Protein AF-A0A803NTR1-F1 (afdb_monomer_lite)

InterPro domains:
  IPR001017 Dehydrogenase, E1 component [PF00676] (91-211)
  IPR029061 Thiamin diphosphate-binding fold [SSF52518] (77-212)
  IPR050642 Pyruvate Dehydrogenase E1 Alpha Subunit [PTHR11516] (59-212)

pLDDT: mean 76.27, std 26.02, range [30.2, 98.56]

Secondary structure (DSSP, 8-state):
---------PPPP-----PPPP------------------PPPP------------------GGGS------------SS-HHHHHHHHHHHHHHHHHHHHHHHHHHTT-SSS-----TT-HHHHHHHHHHS-TTS-EE--S--HHHHHHTT--HHHHHHHHTT-TTSTTTTSSTTT---BTTTTEEE--SSTTTHHHHHHHHHHHHHHHHHTS-PPP---

Sequence (221 aa):
MSFSATKFAQPVPLHASTPRSNDTPSLFKTCSFLGSTQKLRFNPLPTKSHQSASYRRSAVVAVSDVVKEKKRQTSTNLLITKEEGLELYEDMILGRSFEDMCAQMYYRGKMFGFVHLYNGQEAVSTGFIKLLKKEDSVVSTYRDHVHALSKGVPARAVMSELFGKTTGCCRGQGGSMHMFSKEHNLLGGFAFIGEGIPVATGAAFSSKYRREVLKEPALIT

Radius of gyration: 33.83 Å; chains: 1; bounding box: 77×90×80 Å

Structure (mmCIF, N/CA/C/O backbone):
data_AF-A0A803NTR1-F1
#
_entry.id   AF-A0A803NTR1-F1
#
loop_
_atom_site.group_PDB
_atom_site.id
_atom_site.type_symbol
_atom_site.label_atom_id
_atom_site.label_alt_id
_atom_site.label_comp_id
_atom_site.label_asym_id
_atom_site.label_entity_id
_atom_site.label_seq_id
_atom_site.pdbx_PDB_ins_code
_atom_site.Cartn_x
_atom_site.Cartn_y
_atom_site.Cartn_z
_atom_site.occupancy
_atom_site.B_iso_or_equiv
_atom_site.auth_seq_id
_atom_site.auth_comp_id
_atom_site.auth_asym_id
_atom_site.auth_atom_id
_atom_site.pdbx_PDB_model_num
ATOM 1 N N . MET A 1 1 ? -11.521 28.584 -45.661 1.00 40.88 1 MET A N 1
ATOM 2 C CA . MET A 1 1 ? -10.282 29.281 -46.059 1.00 40.88 1 MET A CA 1
ATOM 3 C C . MET A 1 1 ? -9.107 28.451 -45.576 1.00 40.88 1 MET A C 1
ATOM 5 O O . MET A 1 1 ? -9.053 28.119 -44.402 1.00 40.88 1 MET A O 1
ATOM 9 N N . SER A 1 2 ? -8.268 28.028 -46.516 1.00 38.09 2 SER A N 1
ATOM 10 C CA . SER A 1 2 ? -7.119 27.133 -46.359 1.00 38.09 2 SER A CA 1
ATOM 11 C C . SER A 1 2 ? -5.843 27.961 -46.456 1.00 38.09 2 SER A C 1
ATOM 13 O O . SER A 1 2 ? -5.720 28.670 -47.444 1.00 38.09 2 SER A O 1
ATOM 15 N N . PHE A 1 3 ? -4.909 27.815 -45.515 1.00 36.34 3 PHE A N 1
ATOM 16 C CA . PHE A 1 3 ? -3.477 28.130 -45.666 1.00 36.34 3 PHE A CA 1
ATOM 17 C C . PHE A 1 3 ? -2.722 27.239 -44.660 1.00 36.34 3 PHE A C 1
ATOM 19 O O . PHE A 1 3 ? -2.912 27.375 -43.459 1.00 36.34 3 PHE A O 1
ATOM 26 N N . SER A 1 4 ? -2.172 26.098 -45.080 1.00 30.81 4 SER A N 1
ATOM 27 C CA . SER A 1 4 ? -0.895 25.868 -45.783 1.00 30.81 4 SER A CA 1
ATOM 28 C C . SER A 1 4 ? 0.321 25.887 -44.854 1.00 30.81 4 SER A C 1
ATOM 30 O O . SER A 1 4 ? 0.736 26.923 -44.343 1.00 30.81 4 SER A O 1
ATOM 32 N N . ALA A 1 5 ? 0.909 24.701 -44.699 1.00 43.84 5 ALA A N 1
ATOM 33 C CA . ALA A 1 5 ? 2.195 24.461 -44.069 1.00 43.84 5 ALA A CA 1
ATOM 34 C C . ALA A 1 5 ? 3.338 25.015 -44.930 1.00 43.84 5 ALA A C 1
ATOM 36 O O . ALA A 1 5 ? 3.353 24.805 -46.143 1.00 43.84 5 ALA A O 1
ATOM 37 N N . THR A 1 6 ? 4.337 25.633 -44.292 1.00 39.56 6 THR A N 1
ATOM 38 C CA . THR A 1 6 ? 5.641 25.861 -44.925 1.00 39.56 6 THR A CA 1
ATOM 39 C C . THR A 1 6 ? 6.776 25.545 -43.953 1.00 39.56 6 THR A C 1
ATOM 41 O O . THR A 1 6 ? 6.805 26.006 -42.817 1.00 39.56 6 THR A O 1
ATOM 44 N N . LYS A 1 7 ? 7.674 24.694 -44.452 1.00 38.53 7 LYS A N 1
ATOM 45 C CA . LYS A 1 7 ? 8.969 24.246 -43.926 1.00 38.53 7 LYS A CA 1
ATOM 46 C C . LYS A 1 7 ? 9.912 25.416 -43.615 1.00 38.53 7 LYS A C 1
ATOM 48 O O . LYS A 1 7 ? 9.943 26.346 -44.409 1.00 38.53 7 LYS A O 1
ATOM 53 N N . PHE A 1 8 ? 10.775 25.278 -42.602 1.00 32.28 8 PHE A N 1
ATOM 54 C CA . PHE A 1 8 ? 12.245 25.150 -42.743 1.00 32.28 8 PHE A CA 1
ATOM 55 C C . PHE A 1 8 ? 12.945 25.292 -41.379 1.00 32.28 8 PHE A C 1
ATOM 57 O O . PHE A 1 8 ? 12.851 26.342 -40.759 1.00 32.28 8 PHE A O 1
ATOM 64 N N . ALA A 1 9 ? 13.684 24.261 -40.958 1.00 37.06 9 ALA A N 1
ATOM 65 C CA . ALA A 1 9 ? 14.996 24.368 -40.303 1.00 37.06 9 ALA A CA 1
ATOM 66 C C . ALA A 1 9 ? 15.508 22.948 -40.005 1.00 37.06 9 ALA A C 1
ATOM 68 O O . ALA A 1 9 ? 14.987 22.248 -39.140 1.00 37.06 9 ALA A O 1
ATOM 69 N N . GLN A 1 10 ? 16.501 22.501 -40.774 1.00 43.97 10 GLN A N 1
ATOM 70 C CA . GLN A 1 10 ? 17.281 21.300 -40.473 1.00 43.97 10 GLN A CA 1
ATOM 71 C C . GLN A 1 10 ? 18.246 21.592 -39.311 1.00 43.97 10 GLN A C 1
ATOM 73 O O . GLN A 1 10 ? 18.795 22.695 -39.269 1.00 43.97 10 GLN A O 1
ATOM 78 N N . PRO A 1 11 ? 18.533 20.637 -38.412 1.00 43.06 11 PRO A N 1
ATOM 79 C CA . PRO A 1 11 ? 19.675 20.764 -37.521 1.00 43.06 11 PRO A CA 1
ATOM 80 C C . PRO A 1 11 ? 20.975 20.433 -38.271 1.00 43.06 11 PRO A C 1
ATOM 82 O O . PRO A 1 11 ? 21.109 19.386 -38.906 1.00 43.06 11 PRO A O 1
ATOM 85 N N . VAL A 1 12 ? 21.924 21.365 -38.194 1.00 46.59 12 VAL A N 1
ATOM 86 C CA . VAL A 1 12 ? 23.301 21.264 -38.694 1.00 46.59 12 VAL A CA 1
ATOM 87 C C . VAL A 1 12 ? 24.053 20.149 -37.944 1.00 46.59 12 VAL A C 1
ATOM 89 O O . VAL A 1 12 ? 23.924 20.060 -36.721 1.00 46.59 12 VAL A O 1
ATOM 92 N N . PRO A 1 13 ? 24.856 19.309 -38.624 1.00 38.81 13 PRO A N 1
ATOM 93 C CA . PRO A 1 13 ? 25.636 18.260 -37.978 1.00 38.81 13 PRO A CA 1
ATOM 94 C C . PRO A 1 13 ? 26.928 18.826 -37.369 1.00 38.81 13 PRO A C 1
ATOM 96 O O . PRO A 1 13 ? 27.715 19.478 -38.053 1.00 38.81 13 PRO A O 1
ATOM 99 N N . LEU A 1 14 ? 27.185 18.538 -36.091 1.00 37.75 14 LEU A N 1
ATOM 100 C CA . LEU A 1 14 ? 28.489 18.776 -35.468 1.00 37.75 14 LEU A CA 1
ATOM 101 C C . LEU A 1 14 ? 29.390 17.561 -35.703 1.00 37.75 14 LEU A C 1
ATOM 103 O O . LEU A 1 14 ? 29.305 16.550 -35.011 1.00 37.75 14 LEU A O 1
ATOM 107 N N . HIS A 1 15 ? 30.255 17.682 -36.707 1.00 33.38 15 HIS A N 1
ATOM 108 C CA . HIS A 1 15 ? 31.404 16.813 -36.919 1.00 33.38 15 HIS A CA 1
ATOM 109 C C . HIS A 1 15 ? 32.589 17.396 -36.130 1.00 33.38 15 HIS A C 1
ATOM 111 O O . HIS A 1 15 ? 33.026 18.509 -36.411 1.00 33.38 15 HIS A O 1
ATOM 117 N N . ALA A 1 16 ? 33.127 16.650 -35.165 1.00 33.62 16 ALA A N 1
ATOM 118 C CA . ALA A 1 16 ? 34.456 16.890 -34.606 1.00 33.62 16 ALA A CA 1
ATOM 119 C C . ALA A 1 16 ? 35.219 15.562 -34.605 1.00 33.62 16 ALA A C 1
ATOM 121 O O . ALA A 1 16 ? 34.904 14.628 -33.872 1.00 33.62 16 ALA A O 1
ATOM 122 N N . SER A 1 17 ? 36.193 15.481 -35.501 1.00 32.09 17 SER A N 1
ATOM 123 C CA . SER A 1 17 ? 37.121 14.376 -35.695 1.00 32.09 17 SER A CA 1
ATOM 124 C C . SER A 1 17 ? 38.422 14.628 -34.934 1.00 32.09 17 SER A C 1
ATOM 126 O O . SER A 1 17 ? 39.063 15.652 -35.157 1.00 32.09 17 SER A O 1
ATOM 128 N N . THR A 1 18 ? 38.870 13.672 -34.121 1.00 35.38 18 THR A N 1
ATOM 129 C CA . THR A 1 18 ? 40.269 13.193 -34.106 1.00 35.38 18 THR A CA 1
ATOM 130 C C . THR A 1 18 ? 40.367 11.871 -33.324 1.00 35.38 18 THR A C 1
ATOM 132 O O . THR A 1 18 ? 39.579 11.650 -32.404 1.00 35.38 18 THR A O 1
ATOM 135 N N . PRO A 1 19 ? 41.262 10.947 -33.725 1.00 38.66 19 PRO A N 1
ATOM 136 C CA . PRO A 1 19 ? 41.111 9.520 -33.460 1.00 38.66 19 PRO A CA 1
ATOM 137 C C . PRO A 1 19 ? 41.875 9.070 -32.208 1.00 38.66 19 PRO A C 1
ATOM 139 O O . PRO A 1 19 ? 42.999 9.507 -31.963 1.00 38.66 19 PRO A O 1
ATOM 142 N N . ARG A 1 20 ? 41.294 8.134 -31.447 1.00 30.20 20 ARG A N 1
ATOM 143 C CA . ARG A 1 20 ? 42.036 7.303 -30.490 1.00 30.20 20 ARG A CA 1
ATOM 144 C C . ARG A 1 20 ? 42.282 5.923 -31.092 1.00 30.20 20 ARG A C 1
ATOM 146 O O . ARG A 1 20 ? 41.413 5.340 -31.730 1.00 30.20 20 ARG A O 1
ATOM 153 N N . SER A 1 21 ? 43.520 5.503 -30.899 1.00 33.75 21 SER A N 1
ATOM 154 C CA . SER A 1 21 ? 44.243 4.343 -31.401 1.00 33.75 21 SER A CA 1
ATOM 155 C C . SER A 1 21 ? 43.531 2.993 -31.293 1.00 33.75 21 SER A C 1
ATOM 157 O O . SER A 1 21 ? 42.842 2.706 -30.319 1.00 33.75 21 SER A O 1
ATOM 159 N N . ASN A 1 22 ? 43.812 2.174 -32.308 1.00 33.69 22 ASN A N 1
ATOM 160 C CA . ASN A 1 22 ? 43.552 0.745 -32.443 1.00 33.69 22 ASN A CA 1
ATOM 161 C C . ASN A 1 22 ? 43.940 -0.071 -31.203 1.00 33.69 22 ASN A C 1
ATOM 163 O O . ASN A 1 22 ? 45.084 0.023 -30.773 1.00 33.69 22 ASN A O 1
ATOM 167 N N . ASP A 1 23 ? 43.058 -0.978 -30.778 1.00 31.95 23 ASP A N 1
ATOM 168 C CA . ASP A 1 23 ? 43.448 -2.215 -30.097 1.00 31.95 23 ASP A CA 1
ATOM 169 C C . ASP A 1 23 ? 42.675 -3.398 -30.701 1.00 31.95 23 ASP A C 1
ATOM 171 O O . ASP A 1 23 ? 41.451 -3.510 -30.615 1.00 31.95 23 ASP A O 1
ATOM 175 N N . THR A 1 24 ? 43.426 -4.263 -31.378 1.00 38.16 24 THR A N 1
ATOM 176 C CA . THR A 1 24 ? 43.023 -5.578 -31.896 1.00 38.16 24 THR A CA 1
ATOM 177 C C . THR A 1 24 ? 43.040 -6.646 -30.793 1.00 38.16 24 THR A C 1
ATOM 179 O O . THR A 1 24 ? 43.829 -6.535 -29.854 1.00 38.16 24 THR A O 1
ATOM 182 N N . PRO A 1 25 ? 42.254 -7.735 -30.909 1.00 40.34 25 PRO A N 1
ATOM 183 C CA . PRO A 1 25 ? 42.157 -8.757 -29.873 1.00 40.34 25 PRO A CA 1
ATOM 184 C C . PRO A 1 25 ? 43.290 -9.794 -29.995 1.00 40.34 25 PRO A C 1
ATOM 186 O O . PRO A 1 25 ? 43.500 -10.368 -31.060 1.00 40.34 25 PRO A O 1
ATOM 189 N N . SER A 1 26 ? 43.994 -10.085 -28.896 1.00 32.62 26 SER A N 1
ATOM 190 C CA . SER A 1 26 ? 44.878 -11.261 -28.765 1.00 32.62 26 SER A CA 1
ATOM 191 C C . SER A 1 26 ? 44.511 -12.015 -27.478 1.00 32.62 26 SER A C 1
ATOM 193 O O . SER A 1 26 ? 44.422 -11.432 -26.403 1.00 32.62 26 SER A O 1
ATOM 195 N N . LEU A 1 27 ? 43.914 -13.203 -27.599 1.00 33.72 27 LEU A N 1
ATOM 196 C CA . LEU A 1 27 ? 44.537 -14.536 -27.564 1.00 33.72 27 LEU A CA 1
ATOM 197 C C . LEU A 1 27 ? 45.384 -14.830 -26.305 1.00 33.72 27 LEU A C 1
ATOM 199 O O . LEU A 1 27 ? 46.461 -14.281 -26.116 1.00 33.72 27 LEU A O 1
ATOM 203 N N . PHE A 1 28 ? 44.857 -15.764 -25.500 1.00 36.16 28 PHE A N 1
ATOM 204 C CA . PHE A 1 28 ? 45.508 -16.682 -24.552 1.00 36.16 28 PHE A CA 1
ATOM 205 C C . PHE A 1 28 ? 46.741 -16.193 -23.769 1.00 36.16 28 PHE A C 1
ATOM 207 O O . PHE A 1 28 ? 47.864 -16.199 -24.266 1.00 36.16 28 PHE A O 1
ATOM 214 N N . LYS A 1 29 ? 46.559 -15.975 -22.458 1.00 31.23 29 LYS A N 1
ATOM 215 C CA . LYS A 1 29 ? 47.637 -16.118 -21.468 1.00 31.23 29 LYS A CA 1
ATOM 216 C C . LYS A 1 29 ? 47.304 -17.232 -20.478 1.00 31.23 29 LYS A C 1
ATOM 218 O O . LYS A 1 29 ? 46.374 -17.144 -19.686 1.00 31.23 29 LYS A O 1
ATOM 223 N N . THR A 1 30 ? 48.098 -18.286 -20.582 1.00 33.56 30 THR A N 1
ATOM 224 C CA . THR A 1 30 ? 48.248 -19.428 -19.681 1.00 33.56 30 THR A CA 1
ATOM 225 C C . THR A 1 30 ? 48.727 -18.991 -18.294 1.00 33.56 30 THR A C 1
ATOM 227 O O . THR A 1 30 ? 49.711 -18.260 -18.184 1.00 33.56 30 THR A O 1
ATOM 230 N N . CYS A 1 31 ? 48.077 -19.475 -17.232 1.00 37.16 31 CYS A N 1
ATOM 231 C CA . CYS A 1 31 ? 48.574 -19.366 -15.860 1.00 37.16 31 CYS A CA 1
ATOM 232 C C . CYS A 1 31 ? 49.792 -20.279 -15.653 1.00 37.16 31 CYS A C 1
ATOM 234 O O . CYS A 1 31 ? 49.699 -21.495 -15.804 1.00 37.16 31 CYS A O 1
ATOM 236 N N . SER A 1 32 ? 50.919 -19.701 -15.244 1.00 34.09 32 SER A N 1
ATOM 237 C CA . SER A 1 32 ? 52.080 -20.419 -14.716 1.00 34.09 32 SER A CA 1
ATOM 238 C C . SER A 1 32 ? 51.915 -20.626 -13.206 1.00 34.09 32 SER A C 1
ATOM 240 O O . SER A 1 32 ? 52.159 -19.713 -12.417 1.00 34.09 32 SER A O 1
ATOM 242 N N . PHE A 1 33 ? 51.478 -21.822 -12.807 1.00 39.25 33 PHE A N 1
ATOM 243 C CA . PHE A 1 33 ? 51.445 -22.274 -11.414 1.00 39.25 33 PHE A CA 1
ATOM 244 C C . PHE A 1 33 ? 52.829 -22.829 -11.042 1.00 39.25 33 PHE A C 1
ATOM 246 O O . PHE A 1 33 ? 53.210 -23.908 -11.494 1.00 39.25 33 PHE A O 1
ATOM 253 N N . LEU A 1 34 ? 53.610 -22.068 -10.268 1.00 45.22 34 LEU A N 1
ATOM 254 C CA . LEU A 1 34 ? 54.904 -22.507 -9.740 1.00 45.22 34 LEU A CA 1
ATOM 255 C C . LEU A 1 34 ? 54.689 -23.276 -8.429 1.00 45.22 34 LEU A C 1
ATOM 257 O O . LEU A 1 34 ? 54.099 -22.758 -7.481 1.00 45.22 34 LEU A O 1
ATOM 261 N N . GLY A 1 35 ? 55.164 -24.520 -8.397 1.00 32.25 35 GLY A N 1
ATOM 262 C CA . GLY A 1 35 ? 55.049 -25.427 -7.262 1.00 32.25 35 GLY A CA 1
ATOM 263 C C . GLY A 1 35 ? 55.904 -25.034 -6.055 1.00 32.25 35 GLY A C 1
ATOM 264 O O . GLY A 1 35 ? 57.028 -24.556 -6.186 1.00 32.25 35 GLY A O 1
ATOM 265 N N . SER A 1 36 ? 55.375 -25.332 -4.867 1.00 38.09 36 SER A N 1
ATOM 266 C CA . SER A 1 36 ? 56.135 -25.439 -3.623 1.00 38.09 36 SER A CA 1
ATOM 267 C C . SER A 1 36 ? 55.792 -26.772 -2.961 1.00 38.09 36 SER A C 1
ATOM 269 O O . SER A 1 36 ? 54.644 -27.045 -2.615 1.00 38.09 36 SER A O 1
ATOM 271 N N . THR A 1 37 ? 56.797 -27.638 -2.850 1.00 44.41 37 THR A N 1
ATOM 272 C CA . THR A 1 37 ? 56.721 -28.960 -2.229 1.00 44.41 37 THR A CA 1
ATOM 273 C C . THR A 1 37 ? 57.026 -28.848 -0.737 1.00 44.41 37 THR A C 1
ATOM 275 O O . THR A 1 37 ? 58.192 -28.719 -0.360 1.00 44.41 37 THR A O 1
ATOM 278 N N . GLN A 1 38 ? 56.019 -28.974 0.127 1.00 41.75 38 GLN A N 1
ATOM 279 C CA . GLN A 1 38 ? 56.243 -29.328 1.531 1.00 41.75 38 GLN A CA 1
ATOM 280 C C . GLN A 1 38 ? 55.825 -30.780 1.770 1.00 41.75 38 GLN A C 1
ATOM 282 O O . GLN A 1 38 ? 54.661 -31.156 1.661 1.00 41.75 38 GLN A O 1
ATOM 287 N N . LYS A 1 39 ? 56.834 -31.609 2.055 1.00 41.31 39 LYS A N 1
ATOM 288 C CA . LYS A 1 39 ? 56.714 -33.017 2.434 1.00 41.31 39 LYS A CA 1
ATOM 289 C C . LYS A 1 39 ? 56.131 -33.112 3.846 1.00 41.31 39 LYS A C 1
ATOM 291 O O . LYS A 1 39 ? 56.812 -32.746 4.801 1.00 41.31 39 LYS A O 1
ATOM 296 N N . LEU A 1 40 ? 54.937 -33.682 3.991 1.00 40.25 40 LEU A N 1
ATOM 297 C CA . LEU A 1 40 ? 54.453 -34.186 5.277 1.00 40.25 40 LEU A CA 1
ATOM 298 C C . LEU A 1 40 ? 54.680 -35.701 5.335 1.00 40.25 40 LEU A C 1
ATOM 300 O O . LEU A 1 40 ? 54.155 -36.466 4.528 1.00 40.25 40 LEU A O 1
ATOM 304 N N . ARG A 1 41 ? 55.546 -36.109 6.269 1.00 35.84 41 ARG A N 1
ATOM 305 C CA . ARG A 1 41 ? 55.874 -37.500 6.605 1.00 35.84 41 ARG A CA 1
ATOM 306 C C . ARG A 1 41 ? 54.685 -38.160 7.307 1.00 35.84 41 ARG A C 1
ATOM 308 O O . ARG A 1 41 ? 54.241 -37.669 8.339 1.00 35.84 41 ARG A O 1
ATOM 315 N N . PHE A 1 42 ? 54.255 -39.311 6.799 1.00 37.41 42 PHE A N 1
ATOM 316 C CA . PHE A 1 42 ? 53.402 -40.255 7.519 1.00 37.41 42 PHE A CA 1
ATOM 317 C C . PHE A 1 42 ? 54.278 -41.275 8.259 1.00 37.41 42 PHE A C 1
ATOM 319 O O . PHE A 1 42 ? 55.085 -41.957 7.631 1.00 37.41 42 PHE A O 1
ATOM 326 N N . ASN A 1 43 ? 54.100 -41.395 9.576 1.00 36.19 43 ASN A N 1
ATOM 327 C CA . ASN A 1 43 ? 54.613 -42.519 10.363 1.00 36.19 43 ASN A CA 1
ATOM 328 C C . ASN A 1 43 ? 53.470 -43.524 10.603 1.00 36.19 43 ASN A C 1
ATOM 330 O O . ASN A 1 43 ? 52.399 -43.095 11.036 1.00 36.19 43 ASN A O 1
ATOM 334 N N . PRO A 1 44 ? 53.670 -44.837 10.389 1.00 42.59 44 PRO A N 1
ATOM 335 C CA . PRO A 1 44 ? 52.704 -45.854 10.785 1.00 42.59 44 PRO A CA 1
ATOM 336 C C . PRO A 1 44 ? 52.968 -46.325 12.226 1.00 42.59 44 PRO A C 1
ATOM 338 O O . PRO A 1 44 ? 54.115 -46.532 12.622 1.00 42.59 44 PRO A O 1
ATOM 341 N N . LEU A 1 45 ? 51.903 -46.529 13.005 1.00 38.97 45 LEU A N 1
ATOM 342 C CA . LEU A 1 45 ? 51.937 -47.225 14.298 1.00 38.97 45 LEU A CA 1
ATOM 343 C C . LEU A 1 45 ? 50.908 -48.380 14.315 1.00 38.97 45 LEU A C 1
ATOM 345 O O . LEU A 1 45 ? 50.031 -48.426 13.454 1.00 38.97 45 LEU A O 1
ATOM 349 N N . PRO A 1 46 ? 51.057 -49.357 15.229 1.00 40.47 46 PRO A N 1
ATOM 350 C CA . PRO A 1 46 ? 51.005 -50.773 14.890 1.00 40.47 46 PRO A CA 1
ATOM 351 C C . PRO A 1 46 ? 49.630 -51.423 15.061 1.00 40.47 46 PRO A C 1
ATOM 353 O O . PRO A 1 46 ? 48.798 -51.023 15.873 1.00 40.47 46 PRO A O 1
ATOM 356 N N . THR A 1 47 ? 49.470 -52.525 14.334 1.00 41.56 47 THR A N 1
ATOM 357 C CA . THR A 1 47 ? 48.409 -53.526 14.445 1.00 41.56 47 THR A CA 1
ATOM 358 C C . THR A 1 47 ? 48.323 -54.124 15.852 1.00 41.56 47 THR A C 1
ATOM 360 O O . THR A 1 47 ? 49.285 -54.728 16.332 1.00 41.56 47 THR A O 1
ATOM 363 N N . LYS A 1 48 ? 47.143 -54.043 16.476 1.00 35.22 48 LYS A N 1
ATOM 364 C CA . LYS A 1 48 ? 46.731 -54.944 17.560 1.00 35.22 48 LYS A CA 1
ATOM 365 C C . LYS A 1 48 ? 45.426 -55.641 17.187 1.00 35.22 48 LYS A C 1
ATOM 367 O O . LYS A 1 48 ? 44.503 -55.041 16.650 1.00 35.22 48 LYS A O 1
ATOM 372 N N . SER A 1 49 ? 45.438 -56.938 17.448 1.00 37.88 49 SER A N 1
ATOM 373 C CA . SER A 1 49 ? 44.429 -57.956 17.195 1.00 37.88 49 SER A CA 1
ATOM 374 C C . SER A 1 49 ? 43.058 -57.617 17.786 1.00 37.88 49 SER A C 1
ATOM 376 O O . SER A 1 49 ? 42.927 -57.334 18.975 1.00 37.88 49 SER A O 1
ATOM 378 N N . HIS A 1 50 ? 42.013 -57.731 16.966 1.00 35.91 50 HIS A N 1
ATOM 379 C CA . HIS A 1 50 ? 40.635 -57.774 17.443 1.00 35.91 50 HIS A CA 1
ATOM 380 C C . HIS A 1 50 ? 40.348 -59.151 18.057 1.00 35.91 50 HIS A C 1
ATOM 382 O O . HIS A 1 50 ? 40.253 -60.150 17.348 1.00 35.91 50 HIS A O 1
ATOM 388 N N . GLN A 1 51 ? 40.203 -59.192 19.382 1.00 40.50 51 GLN A N 1
ATOM 389 C CA . GL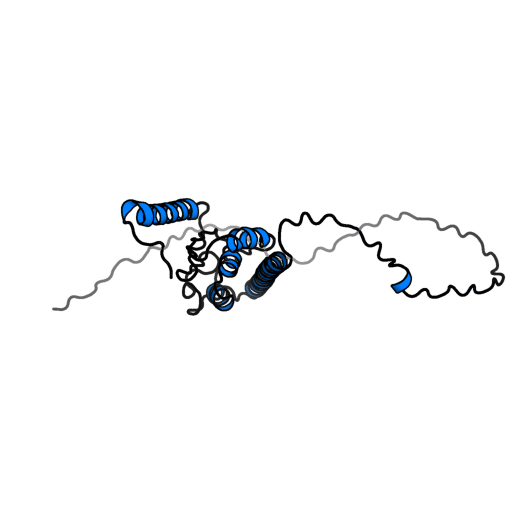N A 1 51 ? 39.470 -60.249 20.077 1.00 40.50 51 GLN A CA 1
ATOM 390 C C . GLN A 1 51 ? 37.980 -59.887 20.118 1.00 40.50 51 GLN A C 1
ATOM 392 O O . GLN A 1 51 ? 37.607 -58.725 20.277 1.00 40.50 51 GLN A O 1
ATOM 397 N N . SER A 1 52 ? 37.136 -60.902 19.949 1.00 45.28 52 SER A N 1
ATOM 398 C CA . SER A 1 52 ? 35.678 -60.822 19.969 1.00 45.28 52 SER A CA 1
ATOM 399 C C . SER A 1 52 ? 35.148 -60.278 21.298 1.00 45.28 52 SER A C 1
ATOM 401 O O . SER A 1 52 ? 35.391 -60.876 22.347 1.00 45.28 52 SER A O 1
ATOM 403 N N . ALA A 1 53 ? 34.351 -59.211 21.251 1.00 41.47 53 ALA A N 1
ATOM 404 C CA . ALA A 1 53 ? 33.565 -58.749 22.388 1.00 41.47 53 ALA A CA 1
ATOM 405 C C . ALA A 1 53 ? 32.094 -58.599 21.980 1.00 41.47 53 ALA A C 1
ATOM 407 O O . ALA A 1 53 ? 31.752 -57.884 21.043 1.00 41.47 53 ALA A O 1
ATOM 408 N N . SER A 1 54 ? 31.265 -59.348 22.704 1.00 41.47 54 SER A N 1
ATOM 409 C CA . SER A 1 54 ? 29.805 -59.421 22.699 1.00 41.47 54 SER A CA 1
ATOM 410 C C . SER A 1 54 ? 29.080 -58.167 22.187 1.00 41.47 54 SER A C 1
ATOM 412 O O . SER A 1 54 ? 29.216 -57.073 22.738 1.00 41.47 54 SER A O 1
ATOM 414 N N . TYR A 1 55 ? 28.249 -58.361 21.161 1.00 36.91 55 TYR A N 1
ATOM 415 C CA . TYR A 1 55 ? 27.284 -57.386 20.656 1.00 36.91 55 TYR A CA 1
ATOM 416 C C . TYR A 1 55 ? 26.289 -57.034 21.781 1.00 36.91 55 TYR A C 1
ATOM 418 O O . TYR A 1 55 ? 25.299 -57.735 22.005 1.00 36.91 55 TYR A O 1
ATOM 426 N N . ARG A 1 56 ? 26.529 -55.942 22.519 1.00 45.50 56 ARG A N 1
ATOM 427 C CA . ARG A 1 56 ? 25.481 -55.331 23.348 1.00 45.50 56 ARG A CA 1
ATOM 428 C C . ARG A 1 56 ? 24.415 -54.796 22.398 1.00 45.50 56 ARG A C 1
ATOM 430 O O . ARG A 1 56 ? 24.630 -53.785 21.738 1.00 45.50 56 ARG A O 1
ATOM 437 N N . ARG A 1 57 ? 23.264 -55.471 22.337 1.00 42.88 57 ARG A N 1
ATOM 438 C CA . ARG A 1 57 ? 22.029 -54.905 21.780 1.00 42.88 57 ARG A CA 1
ATOM 439 C C . ARG A 1 57 ? 21.738 -53.598 22.520 1.00 42.88 57 ARG A C 1
ATOM 441 O O . ARG A 1 57 ? 21.312 -53.625 23.672 1.00 42.88 57 ARG A O 1
ATOM 448 N N . SER A 1 58 ? 21.992 -52.463 21.881 1.00 49.53 58 SER A N 1
ATOM 449 C CA . SER A 1 58 ? 21.398 -51.193 22.276 1.00 49.53 58 SER A CA 1
ATOM 450 C C . SER A 1 58 ? 19.894 -51.315 22.043 1.00 49.53 58 SER A C 1
ATOM 452 O O . SER A 1 58 ? 19.448 -51.582 20.928 1.00 49.53 58 SER A O 1
ATOM 454 N N . ALA A 1 59 ? 19.105 -51.197 23.109 1.00 56.19 59 ALA A N 1
ATOM 455 C CA . ALA A 1 59 ? 17.663 -51.089 22.972 1.00 56.19 59 ALA A CA 1
ATOM 456 C C . ALA A 1 59 ? 17.362 -49.848 22.119 1.00 56.19 59 ALA A C 1
ATOM 458 O O . ALA A 1 59 ? 17.811 -48.747 22.442 1.00 56.19 59 ALA A O 1
ATOM 459 N N . VAL A 1 60 ? 16.647 -50.040 21.011 1.00 54.44 60 VAL A N 1
ATOM 460 C CA . VAL A 1 60 ? 16.066 -48.946 20.234 1.00 54.44 60 VAL A CA 1
ATOM 461 C C . VAL A 1 60 ? 14.992 -48.330 21.122 1.00 54.44 60 VAL A C 1
ATOM 463 O O . VAL A 1 60 ? 13.922 -48.906 21.296 1.00 54.44 60 VAL A O 1
ATOM 466 N N . VAL A 1 61 ? 15.316 -47.206 21.752 1.00 55.25 61 VAL A N 1
ATOM 467 C CA . VAL A 1 61 ? 14.340 -46.405 22.490 1.00 55.25 61 VAL A CA 1
ATOM 468 C C . VAL A 1 61 ? 13.560 -45.605 21.451 1.00 55.25 61 VAL A C 1
ATOM 470 O O . VAL A 1 61 ? 14.164 -44.959 20.590 1.00 55.25 61 VAL A O 1
ATOM 473 N N . ALA A 1 62 ? 12.231 -45.691 21.478 1.00 57.78 62 ALA A N 1
ATOM 474 C CA . ALA A 1 62 ? 11.393 -44.932 20.565 1.00 57.78 62 ALA A CA 1
ATOM 475 C C . ALA A 1 62 ? 11.641 -43.429 20.787 1.00 57.78 62 ALA A C 1
ATOM 477 O O . ALA A 1 62 ? 11.775 -42.973 21.921 1.00 57.78 62 ALA A O 1
ATOM 478 N N . VAL A 1 63 ? 11.708 -42.644 19.705 1.00 56.66 63 VAL A N 1
ATOM 479 C CA . VAL A 1 63 ? 11.944 -41.180 19.748 1.00 56.66 63 VAL A CA 1
ATOM 480 C C . VAL A 1 63 ? 10.947 -40.459 20.670 1.00 56.66 63 VAL A C 1
ATOM 482 O O . VAL A 1 63 ? 11.265 -39.419 21.245 1.00 56.66 63 VAL A O 1
ATOM 485 N N . SER A 1 64 ? 9.770 -41.049 20.869 1.00 59.22 64 SER A N 1
ATOM 486 C CA . SER A 1 64 ? 8.735 -40.602 21.800 1.00 59.22 64 SER A CA 1
ATOM 487 C C . SER A 1 64 ? 9.167 -40.589 23.271 1.00 59.22 64 SER A C 1
ATOM 489 O O . SER A 1 64 ? 8.676 -39.758 24.029 1.00 59.22 64 SER A O 1
ATOM 491 N N . ASP A 1 65 ? 10.107 -41.437 23.690 1.00 56.00 65 ASP A N 1
ATOM 492 C CA . ASP A 1 65 ? 10.428 -41.610 25.115 1.00 56.00 65 ASP A CA 1
ATOM 493 C C . ASP A 1 65 ? 11.444 -40.572 25.633 1.00 56.00 65 ASP A C 1
ATOM 495 O O . ASP A 1 65 ? 11.654 -40.441 26.841 1.00 56.00 65 ASP A O 1
ATOM 499 N N . VAL A 1 66 ? 12.063 -39.796 24.732 1.00 59.41 66 VAL A N 1
ATOM 500 C CA . VAL A 1 66 ? 13.026 -38.728 25.071 1.00 59.41 66 VAL A CA 1
ATOM 501 C C . VAL A 1 66 ? 12.326 -37.387 25.322 1.00 59.41 66 VAL A C 1
ATOM 503 O O . VAL A 1 66 ? 12.858 -36.530 26.031 1.00 59.41 66 VAL A O 1
ATOM 506 N N . VAL A 1 67 ? 11.097 -37.208 24.833 1.00 59.50 67 VAL A N 1
ATOM 507 C CA . VAL A 1 67 ? 10.314 -35.988 25.062 1.00 59.50 67 VAL A CA 1
ATOM 508 C C . VAL A 1 67 ? 9.363 -36.210 26.236 1.00 59.50 67 VAL A C 1
ATOM 510 O O . VAL A 1 67 ? 8.149 -36.314 26.094 1.00 59.50 67 VAL A O 1
ATOM 513 N N . LYS A 1 68 ? 9.922 -36.257 27.450 1.00 53.06 68 LYS A N 1
ATOM 514 C CA . LYS A 1 68 ? 9.130 -35.986 28.656 1.00 53.06 68 LYS A CA 1
ATOM 515 C C . LYS A 1 68 ? 8.668 -34.533 28.571 1.00 53.06 68 LYS A C 1
ATOM 517 O O . LYS A 1 68 ? 9.446 -33.620 28.850 1.00 53.06 68 LYS A O 1
ATOM 522 N N . GLU A 1 69 ? 7.415 -34.317 28.178 1.00 57.22 69 GLU A N 1
ATOM 523 C CA . GLU A 1 69 ? 6.772 -33.005 28.221 1.00 57.22 69 GLU A CA 1
ATOM 524 C C . GLU A 1 69 ? 6.749 -32.497 29.665 1.00 57.22 69 GLU A C 1
ATOM 526 O O . GLU A 1 69 ? 5.870 -32.796 30.475 1.00 57.22 69 GLU A O 1
ATOM 531 N N . LYS A 1 70 ? 7.760 -31.707 30.017 1.00 47.03 70 LYS A N 1
ATOM 532 C CA . LYS A 1 70 ? 7.744 -30.914 31.235 1.00 47.03 70 LYS A CA 1
ATOM 533 C C . LYS A 1 70 ? 6.736 -29.799 30.986 1.00 47.03 70 LYS A C 1
ATOM 535 O O . LYS A 1 70 ? 7.072 -28.813 30.335 1.00 47.03 70 LYS A O 1
ATOM 540 N N . LYS A 1 71 ? 5.497 -29.984 31.459 1.00 46.09 71 LYS A N 1
ATOM 541 C CA . LYS A 1 71 ? 4.412 -28.994 31.397 1.00 46.09 71 LYS A CA 1
ATOM 542 C C . LYS A 1 71 ? 4.888 -27.713 32.084 1.00 46.09 71 LYS A C 1
ATOM 544 O O . LYS A 1 71 ? 4.813 -27.564 33.302 1.00 46.09 71 LYS A O 1
ATOM 549 N N . ARG A 1 72 ? 5.490 -26.823 31.299 1.00 53.03 72 ARG A N 1
ATOM 550 C CA . ARG A 1 72 ? 5.999 -25.535 31.750 1.00 53.03 72 ARG A CA 1
ATOM 551 C C . ARG A 1 72 ? 4.757 -24.705 32.056 1.00 53.03 72 ARG A C 1
ATOM 553 O O . ARG A 1 72 ? 3.999 -24.381 31.147 1.00 53.03 72 ARG A O 1
ATOM 560 N N . GLN A 1 73 ? 4.501 -24.438 33.335 1.00 55.25 73 GLN A N 1
ATOM 561 C CA . GLN A 1 73 ? 3.547 -23.409 33.741 1.00 55.25 73 GLN A CA 1
ATOM 562 C C . GLN A 1 73 ? 4.119 -22.069 33.282 1.00 55.25 73 GLN A C 1
ATOM 564 O O . GLN A 1 73 ? 4.895 -21.423 33.980 1.00 55.25 73 GLN A O 1
ATOM 569 N N . THR A 1 74 ? 3.811 -21.712 32.043 1.00 57.69 74 THR A N 1
ATOM 570 C CA . THR A 1 74 ? 4.140 -20.414 31.476 1.00 57.69 74 THR A CA 1
ATOM 571 C C . THR A 1 74 ? 3.050 -19.463 31.942 1.00 57.69 74 THR A C 1
ATOM 573 O O . THR A 1 74 ? 1.894 -19.608 31.558 1.00 57.69 74 THR A O 1
ATOM 576 N N . SER A 1 75 ? 3.401 -18.520 32.811 1.00 57.62 75 SER A N 1
ATOM 577 C CA . SER A 1 75 ? 2.556 -17.376 33.150 1.00 57.62 75 SER A CA 1
ATOM 578 C C . SER A 1 75 ? 2.192 -16.630 31.861 1.00 57.62 75 SER A C 1
ATOM 580 O O . SER A 1 75 ? 3.063 -16.028 31.229 1.00 57.62 75 SER A O 1
ATOM 582 N N . THR A 1 76 ? 0.937 -16.701 31.424 1.00 61.62 76 THR A N 1
ATOM 583 C CA . THR A 1 76 ? 0.484 -16.118 30.156 1.00 61.62 76 THR A CA 1
ATOM 584 C C . THR A 1 76 ? 0.204 -14.624 30.311 1.00 61.62 76 THR A C 1
ATOM 586 O O . THR A 1 76 ? -0.947 -14.206 30.338 1.00 61.62 76 THR A O 1
ATOM 589 N N . ASN A 1 77 ? 1.255 -13.807 30.394 1.00 72.06 77 ASN A N 1
ATOM 590 C CA . ASN A 1 77 ? 1.166 -12.397 30.000 1.00 72.06 77 ASN A CA 1
ATOM 591 C C . ASN A 1 77 ? 1.404 -12.318 28.486 1.00 72.06 77 ASN A C 1
ATOM 593 O O . ASN A 1 77 ? 2.457 -11.877 28.030 1.00 72.06 77 ASN A O 1
ATOM 597 N N . LEU A 1 78 ? 0.467 -12.858 27.704 1.00 79.19 78 LEU A N 1
ATOM 598 C CA . LEU A 1 78 ? 0.501 -12.717 26.251 1.00 79.19 78 LEU A CA 1
ATOM 599 C C . LEU A 1 78 ? -0.076 -11.347 25.892 1.00 79.19 78 LEU A C 1
ATOM 601 O O . LEU A 1 78 ? -1.150 -10.987 26.364 1.00 79.19 78 LEU A O 1
ATOM 605 N N . LEU A 1 79 ? 0.661 -10.585 25.082 1.00 87.25 79 LEU A N 1
ATOM 606 C CA . LEU A 1 79 ? 0.252 -9.253 24.622 1.00 87.25 79 LEU A CA 1
ATOM 607 C C . LEU A 1 79 ? -0.878 -9.302 23.584 1.00 87.25 79 LEU A C 1
ATOM 609 O O . LEU A 1 79 ? -1.563 -8.305 23.401 1.00 87.25 79 LEU A O 1
ATOM 613 N N . ILE A 1 80 ? -1.041 -10.442 22.910 1.00 92.62 80 ILE A N 1
ATOM 614 C CA . ILE A 1 80 ? -2.051 -10.682 21.878 1.00 92.62 80 ILE A CA 1
ATOM 615 C C . ILE A 1 80 ? -2.685 -12.056 22.086 1.00 92.62 80 ILE A C 1
ATOM 617 O O . ILE A 1 80 ? -2.054 -12.977 22.621 1.00 92.62 80 ILE A O 1
ATOM 621 N N . THR A 1 81 ? -3.931 -12.190 21.651 1.00 94.81 81 THR A N 1
ATOM 622 C CA . THR A 1 81 ? -4.643 -13.467 21.590 1.00 94.81 81 THR A CA 1
ATOM 623 C C . THR A 1 81 ? -4.043 -14.376 20.516 1.00 94.81 81 THR A C 1
ATOM 625 O O . THR A 1 81 ? -3.251 -13.958 19.665 1.00 94.81 81 THR A O 1
ATOM 628 N N . LYS A 1 82 ? -4.395 -15.664 20.556 1.00 94.94 82 LYS A N 1
ATOM 629 C CA . LYS A 1 82 ? -3.922 -16.629 19.557 1.00 94.94 82 LYS A CA 1
ATOM 630 C C . LYS A 1 82 ? -4.499 -16.307 18.177 1.00 94.94 82 LYS A C 1
ATOM 632 O O . LYS A 1 82 ? -3.810 -16.477 17.177 1.00 94.94 82 LYS A O 1
ATOM 637 N N . GLU A 1 83 ? -5.745 -15.859 18.154 1.00 95.31 83 GLU A N 1
ATOM 638 C CA . GLU A 1 83 ? -6.507 -15.493 16.968 1.00 95.31 83 GLU A CA 1
ATOM 639 C C . GLU A 1 83 ? -5.875 -14.271 16.292 1.00 95.31 83 GLU A C 1
ATOM 641 O O . GLU A 1 83 ? -5.506 -14.355 15.124 1.00 95.31 83 GLU A O 1
ATOM 646 N N . GLU A 1 84 ? -5.603 -13.202 17.048 1.00 95.00 84 GLU A N 1
ATOM 647 C CA . GLU A 1 84 ? -4.862 -12.034 16.542 1.00 95.00 84 GLU A CA 1
ATOM 648 C C . GLU A 1 84 ? -3.463 -12.429 16.049 1.00 95.00 84 GLU A C 1
ATOM 650 O O . GLU A 1 84 ? -3.019 -11.996 14.989 1.00 95.00 84 GLU A O 1
ATOM 655 N N . GLY A 1 85 ? -2.760 -13.293 16.789 1.00 96.38 85 GLY A N 1
ATOM 656 C CA . GLY A 1 85 ? -1.454 -13.799 16.370 1.00 96.38 85 GLY A CA 1
ATOM 657 C C . GLY A 1 85 ? -1.497 -14.554 15.040 1.00 96.38 85 GLY A C 1
ATOM 658 O O . GLY A 1 85 ? -0.573 -14.420 14.236 1.00 96.38 85 GLY A O 1
ATOM 659 N N . LEU A 1 86 ? -2.563 -15.319 14.791 1.00 97.50 86 LEU A N 1
ATOM 660 C CA . LEU A 1 86 ? -2.769 -16.023 13.529 1.00 97.50 86 LEU A CA 1
ATOM 661 C C . LEU A 1 86 ? -3.048 -15.042 12.387 1.00 97.50 86 LEU A C 1
ATOM 663 O O . LEU A 1 86 ? -2.406 -15.148 11.347 1.00 97.50 86 LEU A O 1
ATOM 667 N N . GLU A 1 87 ? -3.919 -14.055 12.597 1.00 96.75 87 GLU A N 1
ATOM 668 C CA . GLU A 1 87 ? -4.227 -13.029 11.591 1.00 96.75 87 GLU A CA 1
ATOM 669 C C . GLU A 1 87 ? -2.981 -12.233 11.179 1.00 96.75 87 GLU A C 1
ATOM 671 O O . GLU A 1 87 ? -2.721 -12.035 9.989 1.00 96.75 87 GLU A O 1
ATOM 676 N N . LEU A 1 88 ? -2.169 -11.808 12.153 1.00 97.56 88 LEU A N 1
ATOM 677 C CA . LEU A 1 88 ? -0.908 -11.113 11.887 1.00 97.56 88 LEU A CA 1
ATOM 678 C C . LEU A 1 88 ? 0.073 -12.021 11.131 1.00 97.56 88 LEU A C 1
ATOM 680 O O . LEU A 1 88 ? 0.766 -11.580 10.215 1.00 97.56 88 LEU A O 1
ATOM 684 N N . TYR A 1 89 ? 0.146 -13.301 11.496 1.00 98.06 89 TYR A N 1
ATOM 685 C CA . TYR A 1 89 ? 1.024 -14.252 10.823 1.00 98.06 89 TYR A CA 1
ATOM 686 C C . TYR A 1 89 ? 0.613 -14.493 9.366 1.00 98.06 89 TYR A C 1
ATOM 688 O O . TYR A 1 89 ? 1.464 -14.442 8.478 1.00 98.06 89 TYR A O 1
ATOM 696 N N . GLU A 1 90 ? -0.675 -14.711 9.104 1.00 98.19 90 GLU A N 1
ATOM 697 C CA . GLU A 1 90 ? -1.203 -14.914 7.752 1.00 98.19 90 GLU A CA 1
ATOM 698 C C . GLU A 1 90 ? -0.950 -13.697 6.855 1.00 98.19 90 GLU A C 1
ATOM 700 O O . GLU A 1 90 ? -0.505 -13.855 5.717 1.00 98.19 90 GLU A O 1
ATOM 705 N N . ASP A 1 91 ? -1.142 -12.485 7.380 1.00 98.38 91 ASP A N 1
ATOM 706 C CA . ASP A 1 91 ? -0.882 -11.240 6.653 1.00 98.38 91 ASP A CA 1
ATOM 707 C C . ASP A 1 91 ? 0.612 -11.072 6.309 1.00 98.38 91 ASP A C 1
ATOM 709 O O . ASP A 1 91 ? 0.960 -10.752 5.169 1.00 98.38 91 ASP A O 1
ATOM 713 N N . MET A 1 92 ? 1.516 -11.386 7.248 1.00 98.56 92 MET A N 1
ATOM 714 C CA . MET A 1 92 ? 2.962 -11.365 6.992 1.00 98.56 92 MET A CA 1
ATOM 715 C C . MET A 1 92 ? 3.394 -12.419 5.964 1.00 98.56 92 MET A C 1
ATOM 717 O O . MET A 1 92 ? 4.230 -12.138 5.102 1.00 98.56 92 MET A O 1
ATOM 721 N N . ILE A 1 93 ? 2.844 -13.636 6.036 1.00 98.56 93 ILE A N 1
ATOM 722 C CA . ILE A 1 93 ? 3.155 -14.715 5.086 1.00 98.56 93 ILE A CA 1
ATOM 723 C C . ILE A 1 93 ? 2.616 -14.397 3.692 1.00 98.56 93 ILE A C 1
ATOM 725 O O . ILE A 1 93 ? 3.300 -14.679 2.701 1.00 98.56 93 ILE A O 1
ATOM 729 N N . LEU A 1 94 ? 1.441 -13.772 3.601 1.00 98.38 94 LEU A N 1
ATOM 730 C CA . LEU A 1 94 ? 0.914 -13.247 2.347 1.00 98.38 94 LEU A CA 1
ATOM 731 C C . LEU A 1 94 ? 1.881 -12.221 1.751 1.00 98.38 94 LEU A C 1
ATOM 733 O O . LEU A 1 94 ? 2.270 -12.366 0.593 1.00 98.38 94 LEU A O 1
ATOM 737 N N . GLY A 1 95 ? 2.311 -11.237 2.548 1.00 98.38 95 GLY A N 1
ATOM 738 C CA . GLY A 1 95 ? 3.287 -10.229 2.135 1.00 98.38 95 GLY A CA 1
ATOM 739 C C . GLY A 1 95 ? 4.591 -10.844 1.627 1.00 98.38 95 GLY A C 1
ATOM 740 O O . GLY A 1 95 ? 5.009 -10.563 0.506 1.00 98.38 95 GLY A O 1
ATOM 741 N N . ARG A 1 96 ? 5.189 -11.760 2.401 1.00 98.56 96 ARG A N 1
ATOM 742 C CA . ARG A 1 96 ? 6.423 -12.471 2.027 1.00 98.56 96 ARG A CA 1
ATOM 743 C C . ARG A 1 96 ? 6.275 -13.217 0.704 1.00 98.56 96 ARG A C 1
ATOM 745 O O . ARG A 1 96 ? 7.091 -13.051 -0.197 1.00 98.56 96 ARG A O 1
ATOM 752 N N . SER A 1 97 ? 5.233 -14.038 0.592 1.00 98.44 97 SER A N 1
ATOM 753 C CA . SER A 1 97 ? 5.012 -14.892 -0.580 1.00 98.44 97 SER A CA 1
ATOM 754 C C . SER A 1 97 ? 4.723 -14.064 -1.832 1.00 98.44 97 SER A C 1
ATOM 756 O O . SER A 1 97 ? 5.148 -14.418 -2.933 1.00 98.44 97 SER A O 1
ATOM 758 N N . PHE A 1 98 ? 4.003 -12.951 -1.665 1.00 98.50 98 PHE A N 1
ATOM 759 C CA . PHE A 1 98 ? 3.733 -12.001 -2.733 1.00 98.50 98 PHE A CA 1
ATOM 760 C C . PHE A 1 98 ? 5.026 -11.367 -3.246 1.00 98.50 98 PHE A C 1
ATOM 762 O O . PHE A 1 98 ? 5.285 -11.392 -4.447 1.00 98.50 98 PHE A O 1
ATOM 769 N N . GLU A 1 99 ? 5.860 -10.859 -2.343 1.00 98.06 99 GLU A N 1
ATOM 770 C CA . GLU A 1 99 ? 7.124 -10.208 -2.684 1.00 98.06 99 GLU A CA 1
ATOM 771 C C . GLU A 1 99 ? 8.135 -11.174 -3.317 1.00 98.06 99 GLU A C 1
ATOM 773 O O . GLU A 1 99 ? 8.781 -10.840 -4.311 1.00 98.06 99 GLU A O 1
ATOM 778 N N . ASP A 1 100 ? 8.211 -12.418 -2.836 1.00 98.19 100 ASP A N 1
ATOM 779 C CA . ASP A 1 100 ? 9.050 -13.450 -3.452 1.00 98.19 100 ASP A CA 1
ATOM 780 C C . ASP A 1 100 ? 8.609 -13.745 -4.896 1.00 98.19 100 ASP A C 1
ATOM 782 O O . ASP A 1 100 ? 9.441 -13.910 -5.795 1.00 98.19 100 ASP A O 1
ATOM 786 N N . MET A 1 101 ? 7.298 -13.755 -5.157 1.00 97.69 101 MET A N 1
ATOM 787 C CA . MET A 1 101 ? 6.767 -13.864 -6.516 1.00 97.69 101 MET A CA 1
ATOM 788 C C . MET A 1 101 ? 7.084 -12.616 -7.350 1.00 97.69 101 MET A C 1
ATOM 790 O O . MET A 1 101 ? 7.447 -12.738 -8.525 1.00 97.69 101 MET A O 1
ATOM 794 N N . CYS A 1 102 ? 7.001 -11.420 -6.762 1.00 97.38 102 CYS A N 1
ATOM 795 C CA . CYS A 1 102 ? 7.391 -10.177 -7.425 1.00 97.38 102 CYS A CA 1
ATOM 796 C C . CYS A 1 102 ? 8.857 -10.211 -7.859 1.00 97.38 102 CYS A C 1
ATOM 798 O O . CYS A 1 102 ? 9.156 -9.914 -9.018 1.00 97.38 102 CYS A O 1
ATOM 800 N N . ALA A 1 103 ? 9.752 -10.655 -6.975 1.00 96.88 103 ALA A N 1
ATOM 801 C CA . ALA A 1 103 ? 11.167 -10.837 -7.267 1.00 96.88 103 ALA A CA 1
ATOM 802 C C . ALA A 1 103 ? 11.375 -11.820 -8.429 1.00 96.88 103 ALA A C 1
ATOM 804 O O . ALA A 1 103 ? 12.069 -11.505 -9.398 1.00 96.88 103 ALA A O 1
ATOM 805 N N . GLN A 1 104 ? 10.717 -12.984 -8.390 1.00 97.56 104 GLN A N 1
ATOM 806 C CA . GLN A 1 104 ? 10.796 -13.975 -9.468 1.00 97.56 104 GLN A CA 1
ATOM 807 C C . GLN A 1 104 ? 10.351 -13.400 -10.817 1.00 97.56 104 GLN A C 1
ATOM 809 O O . GLN A 1 104 ? 11.019 -13.598 -11.833 1.00 97.56 104 GLN A O 1
ATOM 814 N N . MET A 1 105 ? 9.230 -12.681 -10.853 1.00 97.19 105 MET A N 1
ATOM 815 C CA . MET A 1 105 ? 8.704 -12.094 -12.089 1.00 97.19 105 MET A CA 1
ATOM 816 C C . MET A 1 105 ? 9.554 -10.925 -12.592 1.00 97.19 105 MET A C 1
ATOM 818 O O . MET A 1 105 ? 9.700 -10.759 -13.806 1.00 97.19 105 MET A O 1
ATOM 822 N N . TYR A 1 106 ? 10.164 -10.160 -11.685 1.00 95.94 106 TYR A N 1
ATOM 823 C CA . TYR A 1 106 ? 11.123 -9.115 -12.025 1.00 95.94 106 TYR A CA 1
ATOM 824 C C . TYR A 1 106 ? 12.361 -9.697 -12.716 1.00 95.94 106 TYR A C 1
ATOM 826 O O . TYR A 1 106 ? 12.696 -9.272 -13.820 1.00 95.94 106 TYR A O 1
ATOM 834 N N . TYR A 1 107 ? 12.970 -10.750 -12.157 1.00 95.12 107 TYR A N 1
ATOM 835 C CA . TYR A 1 107 ? 14.114 -11.428 -12.787 1.00 95.12 107 TYR A CA 1
ATOM 836 C C . TYR A 1 107 ? 13.775 -12.077 -14.134 1.00 95.12 107 TYR A C 1
ATOM 838 O O . TYR A 1 107 ? 14.646 -12.244 -14.984 1.00 95.12 107 TYR A O 1
ATOM 846 N N . ARG A 1 108 ? 12.502 -12.407 -14.364 1.00 96.31 108 ARG A N 1
ATOM 847 C CA . ARG A 1 108 ? 12.000 -12.901 -15.656 1.00 96.31 108 ARG A CA 1
ATOM 848 C C . ARG A 1 108 ? 11.663 -11.785 -16.651 1.00 96.31 108 ARG A C 1
ATOM 850 O O . ARG A 1 108 ? 11.133 -12.087 -17.722 1.00 96.31 108 ARG A O 1
ATOM 857 N N . GLY A 1 109 ? 11.908 -10.520 -16.303 1.00 94.75 109 GLY A N 1
ATOM 858 C CA . GLY A 1 109 ? 11.613 -9.360 -17.145 1.00 94.75 109 GLY A CA 1
ATOM 859 C C . GLY A 1 109 ? 10.120 -9.166 -17.413 1.00 94.75 109 GLY A C 1
ATOM 860 O O . GLY A 1 109 ? 9.743 -8.702 -18.486 1.00 94.75 109 GLY A O 1
ATOM 861 N N . LYS A 1 110 ? 9.252 -9.601 -16.489 1.00 93.69 110 LYS A N 1
ATOM 862 C CA . LYS A 1 110 ? 7.789 -9.500 -16.635 1.00 93.69 110 LYS A CA 1
ATOM 863 C C . LYS A 1 110 ? 7.175 -8.302 -15.919 1.00 93.69 110 LYS A C 1
ATOM 865 O O . LYS A 1 110 ? 6.036 -7.961 -16.220 1.00 93.69 110 LYS A O 1
ATOM 870 N N . MET A 1 111 ? 7.912 -7.693 -14.998 1.00 91.94 111 MET A N 1
ATOM 871 C CA . MET A 1 111 ? 7.459 -6.526 -14.249 1.00 91.94 111 MET A CA 1
ATOM 872 C C . MET A 1 111 ? 7.787 -5.233 -14.984 1.00 91.94 111 MET A C 1
ATOM 874 O O . MET A 1 111 ? 8.816 -5.134 -15.654 1.00 91.94 111 MET A O 1
ATOM 878 N N . PHE A 1 112 ? 6.903 -4.249 -14.851 1.00 84.25 112 PHE A N 1
ATOM 879 C CA . PHE A 1 112 ? 7.086 -2.937 -15.449 1.00 84.25 112 PHE A CA 1
ATOM 880 C C . PHE A 1 112 ? 7.835 -2.006 -14.484 1.00 84.25 112 PHE A C 1
ATOM 882 O O . PHE A 1 112 ? 7.398 -1.782 -13.356 1.00 84.25 112 PHE A O 1
ATOM 889 N N . GLY A 1 113 ? 8.956 -1.441 -14.941 1.00 85.62 113 GLY A N 1
ATOM 890 C CA . GLY A 1 113 ? 9.791 -0.540 -14.141 1.00 85.62 113 GLY A CA 1
ATOM 891 C C . GLY A 1 113 ? 10.601 -1.245 -13.046 1.00 85.62 113 GLY A C 1
ATOM 892 O O . GLY A 1 113 ? 10.763 -2.465 -13.048 1.00 85.62 113 GLY A O 1
ATOM 893 N N . PHE A 1 114 ? 11.150 -0.458 -12.119 1.00 89.00 114 PHE A N 1
ATOM 894 C CA . PHE A 1 114 ? 11.917 -0.972 -10.982 1.00 89.00 114 PHE A CA 1
ATOM 895 C C . PHE A 1 114 ? 10.995 -1.446 -9.867 1.00 89.00 114 PHE A C 1
ATOM 897 O O . PHE A 1 114 ? 10.094 -0.714 -9.459 1.00 89.00 114 PHE A O 1
ATOM 904 N N . VAL A 1 115 ? 11.262 -2.642 -9.344 1.00 94.06 115 VAL A N 1
ATOM 905 C CA . VAL A 1 115 ? 10.477 -3.241 -8.262 1.00 94.06 115 VAL A CA 1
ATOM 906 C C . VAL A 1 115 ? 11.152 -3.005 -6.914 1.00 94.06 115 VAL A C 1
ATOM 908 O O . VAL A 1 115 ? 12.336 -3.293 -6.740 1.00 94.06 115 VAL A O 1
ATOM 911 N N . HIS A 1 116 ? 10.387 -2.496 -5.952 1.00 95.56 116 HIS A N 1
ATOM 912 C CA . HIS A 1 116 ? 10.865 -2.130 -4.620 1.00 95.56 116 HIS A CA 1
ATOM 913 C C . HIS A 1 116 ? 10.279 -3.057 -3.557 1.00 95.56 116 HIS A C 1
ATOM 915 O O . HIS A 1 116 ? 9.265 -2.752 -2.940 1.00 95.56 116 HIS A O 1
ATOM 921 N N . LEU A 1 117 ? 10.956 -4.182 -3.339 1.00 96.38 117 LEU A N 1
ATOM 922 C CA . LEU A 1 117 ? 10.447 -5.259 -2.492 1.00 96.38 117 LEU A CA 1
ATOM 923 C C . LEU A 1 117 ? 10.381 -4.884 -1.003 1.00 96.38 117 LEU A C 1
ATOM 925 O O . LEU A 1 117 ? 11.282 -4.218 -0.487 1.00 96.38 117 LEU A O 1
ATOM 929 N N . TYR A 1 118 ? 9.375 -5.365 -0.281 1.00 97.31 118 TYR A N 1
ATOM 930 C CA . TYR A 1 118 ? 9.223 -5.164 1.166 1.00 97.31 118 TYR A CA 1
ATOM 931 C C . TYR A 1 118 ? 9.746 -6.329 2.031 1.00 97.31 118 TYR A C 1
ATOM 933 O O . TYR A 1 118 ? 9.491 -6.373 3.237 1.00 97.31 118 TYR A O 1
ATOM 941 N N . ASN A 1 119 ? 10.518 -7.256 1.441 1.00 97.62 119 ASN A N 1
ATOM 942 C CA . ASN A 1 119 ? 11.091 -8.405 2.144 1.00 97.62 119 ASN A CA 1
ATOM 943 C C . ASN A 1 119 ? 11.789 -7.999 3.455 1.00 97.62 119 ASN A C 1
ATOM 945 O O . ASN A 1 119 ? 12.755 -7.238 3.456 1.00 97.62 119 ASN A O 1
ATOM 949 N N . GLY A 1 120 ? 11.345 -8.588 4.566 1.00 97.69 120 GLY A N 1
ATOM 950 C CA . GLY A 1 120 ? 11.963 -8.436 5.890 1.00 97.69 120 GLY A CA 1
ATOM 951 C C . GLY A 1 120 ? 11.339 -7.339 6.752 1.00 97.69 120 GLY A C 1
ATOM 952 O O . GLY A 1 120 ? 11.775 -7.143 7.883 1.00 97.69 120 GLY A O 1
ATOM 953 N N . GLN A 1 121 ? 10.335 -6.630 6.232 1.00 97.88 121 GLN A N 1
ATOM 954 C CA . GLN A 1 121 ? 9.643 -5.536 6.917 1.00 97.88 121 GLN A CA 1
ATOM 955 C C . GLN A 1 121 ? 8.144 -5.806 7.106 1.00 97.88 121 GLN A C 1
ATOM 957 O O . GLN A 1 121 ? 7.427 -4.938 7.588 1.00 97.88 121 GLN A O 1
ATOM 962 N N . GLU A 1 122 ? 7.660 -7.002 6.773 1.00 98.12 122 GLU A N 1
ATOM 963 C CA . GLU A 1 122 ? 6.233 -7.351 6.746 1.00 98.12 122 GLU A CA 1
ATOM 964 C C . GLU A 1 122 ? 5.550 -7.112 8.097 1.00 98.12 122 GLU A C 1
ATOM 966 O O . GLU A 1 122 ? 4.442 -6.590 8.157 1.00 98.12 122 GLU A O 1
ATOM 971 N N . ALA A 1 123 ? 6.252 -7.398 9.196 1.00 97.31 123 ALA A N 1
ATOM 972 C CA . ALA A 1 123 ? 5.748 -7.152 10.544 1.00 97.31 123 ALA A CA 1
ATOM 973 C C . ALA A 1 123 ? 5.405 -5.674 10.801 1.00 97.31 123 ALA A C 1
ATOM 975 O O . ALA A 1 123 ? 4.511 -5.387 11.595 1.00 97.31 123 ALA A O 1
ATOM 976 N N . VAL A 1 124 ? 6.092 -4.737 10.134 1.00 97.12 124 VAL A N 1
ATOM 977 C CA . VAL A 1 124 ? 5.829 -3.301 10.269 1.00 97.12 124 VAL A CA 1
ATOM 978 C C . VAL A 1 124 ? 4.466 -2.974 9.677 1.00 97.12 124 VAL A C 1
ATOM 980 O O . VAL A 1 124 ? 3.609 -2.480 10.403 1.00 97.12 124 VAL A O 1
ATOM 983 N N . SER A 1 125 ? 4.245 -3.282 8.395 1.00 95.69 125 SER A N 1
ATOM 984 C CA . SER A 1 125 ? 2.973 -2.999 7.719 1.00 95.69 125 SER A CA 1
ATOM 985 C C . SER A 1 125 ? 1.814 -3.704 8.403 1.00 95.69 125 SER A C 1
ATOM 987 O O . SER A 1 125 ? 0.834 -3.057 8.760 1.00 95.69 125 SER A O 1
ATOM 989 N N . THR A 1 126 ? 1.955 -5.002 8.662 1.00 96.62 126 THR A N 1
ATOM 990 C CA . THR A 1 126 ? 0.920 -5.803 9.308 1.00 96.62 126 THR A CA 1
ATOM 991 C C . THR A 1 126 ? 0.578 -5.258 10.696 1.00 96.62 126 THR A C 1
ATOM 993 O O . THR A 1 126 ? -0.594 -5.050 11.000 1.00 96.62 126 THR A O 1
ATOM 996 N N . GLY A 1 127 ? 1.585 -4.960 11.522 1.00 95.50 127 GLY A N 1
ATOM 997 C CA . GLY A 1 127 ? 1.378 -4.535 12.905 1.00 95.50 127 GLY A CA 1
ATOM 998 C C . GLY A 1 127 ? 0.559 -3.253 13.030 1.00 95.50 127 GLY A C 1
ATOM 999 O O . GLY A 1 127 ? -0.446 -3.238 13.738 1.00 95.50 127 GLY A O 1
ATOM 1000 N N . PHE A 1 128 ? 0.951 -2.175 12.337 1.00 96.12 128 PHE A N 1
ATOM 1001 C CA . PHE A 1 128 ? 0.205 -0.920 12.466 1.00 96.12 128 PHE A CA 1
ATOM 1002 C C . PHE A 1 128 ? -1.119 -0.966 11.702 1.00 96.12 128 PHE A C 1
ATOM 1004 O O . PHE A 1 128 ? -2.114 -0.468 12.213 1.00 96.12 128 PHE A O 1
ATOM 1011 N N . ILE A 1 129 ? -1.167 -1.581 10.514 1.00 97.25 129 ILE A N 1
ATOM 1012 C CA . ILE A 1 129 ? -2.373 -1.559 9.679 1.00 97.25 129 ILE A CA 1
ATOM 1013 C C . ILE A 1 129 ? -3.513 -2.356 10.309 1.00 97.25 129 ILE A C 1
ATOM 1015 O O . ILE A 1 129 ? -4.652 -1.897 10.257 1.00 97.25 129 ILE A O 1
ATOM 1019 N N . LYS A 1 130 ? -3.234 -3.512 10.924 1.00 95.31 130 LYS A N 1
ATOM 1020 C CA . LYS A 1 130 ? -4.278 -4.310 11.588 1.00 95.31 130 LYS A CA 1
ATOM 1021 C C . LYS A 1 130 ? -4.828 -3.650 12.854 1.00 95.31 130 LYS A C 1
ATOM 1023 O O . LYS A 1 130 ? -5.921 -3.997 13.281 1.00 95.31 130 LYS A O 1
ATOM 1028 N N . LEU A 1 131 ? -4.111 -2.676 13.419 1.00 94.81 131 LEU A N 1
ATOM 1029 C CA . LEU A 1 131 ? -4.591 -1.866 14.540 1.00 94.81 131 LEU A CA 1
ATOM 1030 C C . LEU A 1 131 ? -5.475 -0.687 14.092 1.00 94.81 131 LEU A C 1
ATOM 1032 O O . LEU A 1 131 ? -6.243 -0.151 14.891 1.00 94.81 131 LEU A O 1
ATOM 1036 N N . LEU A 1 132 ? -5.353 -0.256 12.834 1.00 95.62 132 LEU A N 1
ATOM 1037 C CA . LEU A 1 132 ? -6.127 0.856 12.292 1.00 95.62 132 LEU A CA 1
ATOM 1038 C C . LEU A 1 132 ? -7.585 0.468 12.055 1.00 95.62 132 LEU A C 1
ATOM 1040 O O . LEU A 1 132 ? -7.911 -0.673 11.724 1.00 95.62 132 LEU A O 1
ATOM 1044 N N . LYS A 1 133 ? -8.466 1.465 12.117 1.00 94.50 133 LYS A N 1
ATOM 1045 C CA . LYS A 1 133 ? -9.837 1.306 11.642 1.00 94.50 133 LYS A CA 1
ATOM 1046 C C . LYS A 1 133 ? -9.871 1.280 10.114 1.00 94.50 133 LYS A C 1
ATOM 1048 O O . LYS A 1 133 ? -8.915 1.653 9.422 1.00 94.50 133 LYS A O 1
ATOM 1053 N N . LYS A 1 134 ? -10.995 0.845 9.544 1.00 91.56 134 LYS A N 1
ATOM 1054 C CA . LYS A 1 134 ? -11.145 0.759 8.083 1.00 91.56 134 LYS A CA 1
ATOM 1055 C C . LYS A 1 134 ? -11.094 2.151 7.444 1.00 91.56 134 LYS A C 1
ATOM 1057 O O . LYS A 1 134 ? -10.505 2.317 6.374 1.00 91.56 134 LYS A O 1
ATOM 1062 N N . GLU A 1 135 ? -11.661 3.135 8.135 1.00 91.44 135 GLU A N 1
ATOM 1063 C CA . GLU A 1 135 ? -11.734 4.545 7.730 1.00 91.44 135 GLU A CA 1
ATOM 1064 C C . GLU A 1 135 ? -10.375 5.263 7.772 1.00 91.44 135 GLU A C 1
ATOM 1066 O O . GLU A 1 135 ? -10.189 6.280 7.101 1.00 91.44 135 GLU A O 1
ATOM 1071 N N . ASP A 1 136 ? -9.421 4.745 8.551 1.00 94.94 136 ASP A N 1
ATOM 1072 C CA . ASP A 1 136 ? -8.117 5.377 8.710 1.00 94.94 136 ASP A CA 1
ATOM 1073 C C . ASP A 1 136 ? -7.310 5.280 7.414 1.00 94.94 136 ASP A C 1
ATOM 1075 O O . ASP A 1 136 ? -7.138 4.208 6.817 1.00 94.94 136 ASP A O 1
ATOM 1079 N N . SER A 1 137 ? -6.800 6.437 6.992 1.00 96.06 137 SER A N 1
ATOM 1080 C CA . SER A 1 137 ? -5.997 6.571 5.784 1.00 96.06 137 SER A CA 1
ATOM 1081 C C . SER A 1 137 ? -4.558 6.127 6.010 1.00 96.06 137 SER A C 1
ATOM 1083 O O . SER A 1 137 ? -3.930 6.514 6.994 1.00 96.06 137 SER A O 1
ATOM 1085 N N . VAL A 1 138 ? -4.012 5.375 5.055 1.00 97.25 138 VAL A N 1
ATOM 1086 C CA . VAL A 1 138 ? -2.611 4.943 5.063 1.00 97.25 138 VAL A CA 1
ATOM 1087 C C . VAL A 1 138 ? -1.849 5.618 3.934 1.00 97.25 138 VAL A C 1
ATOM 1089 O O . VAL A 1 138 ? -2.236 5.550 2.766 1.00 97.25 138 VAL A O 1
ATOM 1092 N N . VAL A 1 139 ? -0.740 6.247 4.308 1.00 97.06 139 VAL A N 1
ATOM 1093 C CA . VAL A 1 139 ? 0.295 6.744 3.403 1.00 97.06 139 VAL A CA 1
ATOM 1094 C C . VAL A 1 139 ? 1.532 5.886 3.608 1.00 97.06 139 VAL A C 1
ATOM 1096 O O . VAL A 1 139 ? 1.926 5.640 4.747 1.00 97.06 139 VAL A O 1
ATOM 1099 N N . SER A 1 140 ? 2.136 5.436 2.512 1.00 95.19 140 SER A N 1
ATOM 1100 C CA . SER A 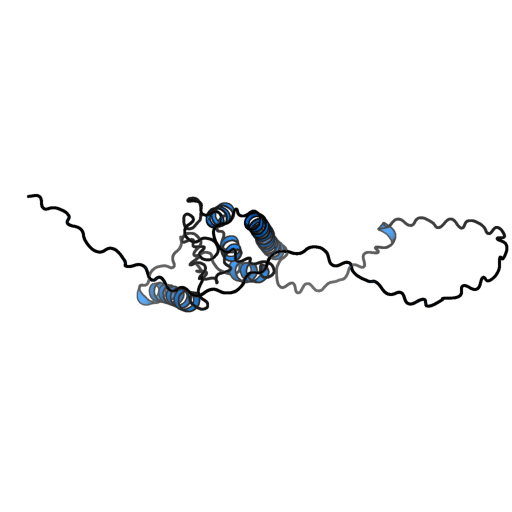1 140 ? 3.337 4.610 2.540 1.00 95.19 140 SER A CA 1
ATOM 1101 C C . SER A 1 140 ?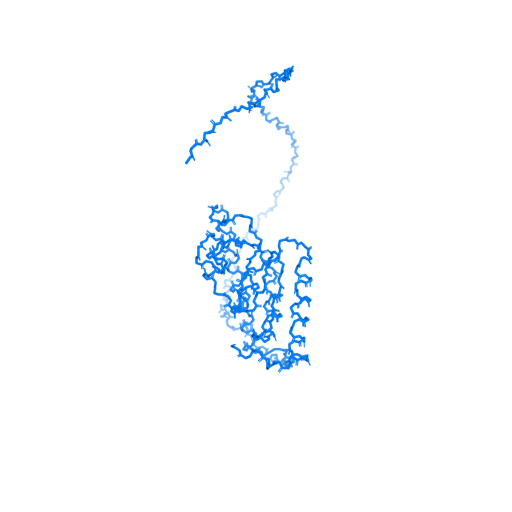 4.510 5.290 1.829 1.00 95.19 140 SER A C 1
ATOM 1103 O O . SER A 1 140 ? 4.439 6.433 1.379 1.00 95.19 140 SER A O 1
ATOM 1105 N N . THR A 1 141 ? 5.629 4.579 1.778 1.00 94.50 141 THR A N 1
ATOM 1106 C CA . THR A 1 141 ? 6.816 4.951 1.000 1.00 94.50 141 THR A CA 1
ATOM 1107 C C . THR A 1 141 ? 6.754 4.302 -0.385 1.00 94.50 141 THR A C 1
ATOM 1109 O O . THR A 1 141 ? 5.738 3.734 -0.761 1.00 94.50 141 THR A O 1
ATOM 1112 N N . TYR A 1 142 ? 7.854 4.316 -1.132 1.00 95.06 142 TYR A N 1
ATOM 1113 C CA . TYR A 1 142 ? 8.003 3.589 -2.396 1.00 95.06 142 TYR A CA 1
ATOM 1114 C C . TYR A 1 142 ? 7.986 2.050 -2.253 1.00 95.06 142 TYR A C 1
ATOM 1116 O O . TYR A 1 142 ? 8.082 1.353 -3.259 1.00 95.06 142 TYR A O 1
ATOM 1124 N N . ARG A 1 143 ? 7.917 1.506 -1.025 1.00 95.75 143 ARG A N 1
ATOM 1125 C CA . ARG A 1 143 ? 7.746 0.067 -0.748 1.00 95.75 143 ARG A CA 1
ATOM 1126 C C . ARG A 1 143 ? 6.359 -0.215 -0.173 1.00 95.75 143 ARG A C 1
ATOM 1128 O O . ARG A 1 143 ? 6.201 -0.492 1.015 1.00 95.75 143 ARG A O 1
ATOM 1135 N N . ASP A 1 144 ? 5.346 -0.084 -1.010 1.00 95.81 144 ASP A N 1
ATOM 1136 C CA . ASP A 1 144 ? 3.944 -0.024 -0.599 1.00 95.81 144 ASP A CA 1
ATOM 1137 C C . ASP A 1 144 ? 3.136 -1.290 -0.915 1.00 95.81 144 ASP A C 1
ATOM 1139 O O . ASP A 1 144 ? 1.955 -1.347 -0.575 1.00 95.81 144 ASP A O 1
ATOM 1143 N N . HIS A 1 145 ? 3.731 -2.331 -1.514 1.00 97.38 145 HIS A N 1
ATOM 1144 C CA . HIS A 1 145 ? 2.973 -3.514 -1.959 1.00 97.38 145 HIS A CA 1
ATOM 1145 C C . HIS A 1 145 ? 2.328 -4.223 -0.778 1.00 97.38 145 HIS A C 1
ATOM 1147 O O . HIS A 1 145 ? 1.115 -4.420 -0.760 1.00 97.38 145 HIS A O 1
ATOM 1153 N N . VAL A 1 146 ? 3.123 -4.548 0.243 1.00 98.00 146 VAL A N 1
ATOM 1154 C CA . VAL A 1 146 ? 2.611 -5.210 1.448 1.00 98.00 146 VAL A CA 1
ATOM 1155 C C . VAL A 1 146 ? 1.711 -4.273 2.254 1.00 98.00 146 VAL A C 1
ATOM 1157 O O . VAL A 1 146 ? 0.733 -4.730 2.827 1.00 98.00 146 VAL A O 1
ATOM 1160 N N . HIS A 1 147 ? 1.935 -2.955 2.217 1.00 97.94 147 HIS A N 1
ATOM 1161 C CA . HIS A 1 147 ? 1.011 -1.989 2.831 1.00 97.94 147 HIS A CA 1
ATOM 1162 C C . HIS A 1 147 ? -0.369 -2.036 2.166 1.00 97.94 147 HIS A C 1
ATOM 1164 O O . HIS A 1 147 ? -1.389 -2.028 2.855 1.00 97.94 147 HIS A O 1
ATOM 1170 N N . ALA A 1 148 ? -0.409 -2.136 0.835 1.00 97.94 148 ALA A N 1
ATOM 1171 C CA . ALA A 1 148 ? -1.649 -2.286 0.086 1.00 97.94 148 ALA A CA 1
ATOM 1172 C C . ALA A 1 148 ? -2.357 -3.605 0.423 1.00 97.94 148 ALA A C 1
ATOM 1174 O O . ALA A 1 148 ? -3.560 -3.592 0.691 1.00 97.94 148 ALA A O 1
ATOM 1175 N N . LEU A 1 149 ? -1.614 -4.717 0.475 1.00 98.19 149 LEU A N 1
ATOM 1176 C CA . LEU A 1 149 ? -2.148 -6.025 0.872 1.00 98.19 149 LEU A CA 1
ATOM 1177 C C . LEU A 1 149 ? -2.729 -5.989 2.289 1.00 98.19 149 LEU A C 1
ATOM 1179 O O . LEU A 1 149 ? -3.881 -6.372 2.483 1.00 98.19 149 LEU A O 1
ATOM 1183 N N . SER A 1 150 ? -1.982 -5.458 3.260 1.00 97.56 150 SER A N 1
ATOM 1184 C CA . SER A 1 150 ? -2.417 -5.370 4.656 1.00 97.56 150 SER A CA 1
ATOM 1185 C C . SER A 1 150 ? -3.659 -4.487 4.825 1.00 97.56 150 SER A C 1
ATOM 1187 O O . SER A 1 150 ? -4.510 -4.806 5.660 1.00 97.56 150 SER A O 1
ATOM 1189 N N . LYS A 1 151 ? -3.816 -3.416 4.019 1.00 97.56 151 LYS A N 1
ATOM 1190 C CA . LYS A 1 151 ? -5.049 -2.596 3.978 1.00 97.56 151 LYS A CA 1
ATOM 1191 C C . LYS A 1 151 ? -6.212 -3.246 3.227 1.00 97.56 151 LYS A C 1
ATOM 1193 O O . LYS A 1 151 ? -7.295 -2.666 3.183 1.00 97.56 151 LYS A O 1
ATOM 1198 N N . GLY A 1 152 ? -6.018 -4.447 2.691 1.00 96.75 152 GLY A N 1
ATOM 1199 C CA . GLY A 1 152 ? -7.062 -5.260 2.075 1.00 96.75 152 GLY A CA 1
ATOM 1200 C C . GLY A 1 152 ? -7.158 -5.129 0.559 1.00 96.75 152 GLY A C 1
ATOM 1201 O O . GLY A 1 152 ? -8.039 -5.750 -0.031 1.00 96.75 152 GLY A O 1
ATOM 1202 N N . VAL A 1 153 ? -6.261 -4.379 -0.095 1.00 97.94 153 VAL A N 1
ATOM 1203 C CA . VAL A 1 153 ? -6.250 -4.309 -1.561 1.00 97.94 153 VAL A CA 1
ATOM 1204 C C . VAL A 1 153 ? -6.002 -5.721 -2.108 1.00 97.94 153 VAL A C 1
ATOM 1206 O O . VAL A 1 153 ? -5.008 -6.351 -1.736 1.00 97.94 153 VAL A O 1
ATOM 1209 N N . PRO A 1 154 ? -6.856 -6.241 -3.010 1.00 98.19 154 PRO A N 1
ATOM 1210 C CA . PRO A 1 154 ? -6.721 -7.611 -3.482 1.00 98.19 154 PRO A CA 1
ATOM 1211 C C . PRO A 1 154 ? -5.352 -7.867 -4.115 1.00 98.19 154 PRO A C 1
ATOM 1213 O O . PRO A 1 154 ? -4.940 -7.145 -5.025 1.00 98.19 154 PRO A O 1
ATOM 1216 N N . ALA A 1 155 ? -4.685 -8.957 -3.726 1.00 98.25 155 ALA A N 1
ATOM 1217 C CA . ALA A 1 155 ? -3.364 -9.316 -4.252 1.00 98.25 155 ALA A CA 1
ATOM 1218 C C . ALA A 1 155 ? -3.329 -9.388 -5.787 1.00 98.25 155 ALA A C 1
ATOM 1220 O O . ALA A 1 155 ? -2.360 -8.983 -6.423 1.00 98.25 155 ALA A O 1
ATOM 1221 N N . ARG A 1 156 ? -4.425 -9.829 -6.417 1.00 98.06 156 ARG A N 1
ATOM 1222 C CA . ARG A 1 156 ? -4.563 -9.825 -7.879 1.00 98.06 156 ARG A CA 1
ATOM 1223 C C . ARG A 1 156 ? -4.489 -8.416 -8.475 1.00 98.06 156 ARG A C 1
ATOM 1225 O O . ARG A 1 156 ? -3.915 -8.263 -9.553 1.00 98.06 156 ARG A O 1
ATOM 1232 N N . ALA A 1 157 ? -5.081 -7.418 -7.821 1.00 98.06 157 ALA A N 1
ATOM 1233 C CA . ALA A 1 157 ? -5.051 -6.030 -8.270 1.00 98.06 157 ALA A CA 1
ATOM 1234 C C . ALA A 1 157 ? -3.646 -5.438 -8.098 1.00 98.06 157 ALA A C 1
ATOM 1236 O O . ALA A 1 157 ? -3.118 -4.876 -9.052 1.00 98.06 157 ALA A O 1
ATOM 1237 N N . VAL A 1 158 ? -2.999 -5.664 -6.947 1.00 97.75 158 VAL A N 1
ATOM 1238 C CA . VAL A 1 158 ? -1.605 -5.238 -6.710 1.00 97.75 158 VAL A CA 1
ATOM 1239 C C . VAL A 1 158 ? -0.667 -5.878 -7.739 1.00 97.75 158 VAL A C 1
ATOM 1241 O O . VAL A 1 158 ? 0.080 -5.189 -8.421 1.00 97.75 158 VAL A O 1
ATOM 1244 N N . MET A 1 159 ? -0.771 -7.191 -7.960 1.00 97.62 159 MET A N 1
ATOM 1245 C CA . MET A 1 159 ? 0.034 -7.881 -8.971 1.00 97.62 159 MET A CA 1
ATOM 1246 C C . MET A 1 159 ? -0.267 -7.371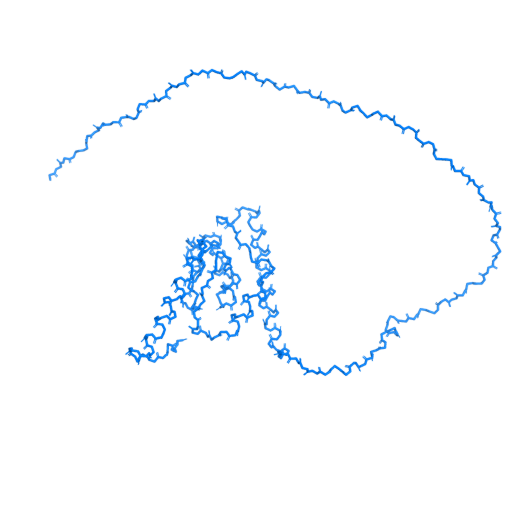 -10.387 1.00 97.62 159 MET A C 1
ATOM 1248 O O . MET A 1 159 ? 0.637 -7.185 -11.190 1.00 97.62 159 MET A O 1
ATOM 1252 N N . SER A 1 160 ? -1.535 -7.111 -10.718 1.00 97.56 160 SER A N 1
ATOM 1253 C CA . SER A 1 160 ? -1.898 -6.540 -12.023 1.00 97.56 160 SER A CA 1
ATOM 1254 C C . SER A 1 160 ? -1.261 -5.169 -12.247 1.00 97.56 160 SER A C 1
ATOM 1256 O O . SER A 1 160 ? -0.819 -4.897 -13.361 1.00 97.56 160 SER A O 1
ATOM 1258 N N . GLU A 1 161 ? -1.176 -4.348 -11.199 1.00 97.25 161 GLU A N 1
ATOM 1259 C CA . GLU A 1 161 ? -0.516 -3.044 -11.236 1.00 97.25 161 GLU A CA 1
ATOM 1260 C C . GLU A 1 161 ? 0.979 -3.180 -11.554 1.00 97.25 161 GLU A C 1
ATOM 1262 O O . GLU A 1 161 ? 1.474 -2.526 -12.468 1.00 97.25 161 GLU A O 1
ATOM 1267 N N . LEU A 1 162 ? 1.675 -4.112 -10.893 1.00 96.62 162 LEU A N 1
ATOM 1268 C CA . LEU A 1 162 ? 3.101 -4.387 -11.129 1.00 96.62 162 LEU A CA 1
ATOM 1269 C C . LEU A 1 162 ? 3.401 -4.898 -12.547 1.00 96.62 162 LEU A C 1
ATOM 1271 O O . LEU A 1 162 ? 4.472 -4.648 -13.102 1.00 96.62 162 LEU A O 1
ATOM 1275 N N . PHE A 1 163 ? 2.436 -5.585 -13.156 1.00 96.69 163 PHE A N 1
ATOM 1276 C CA . PHE A 1 163 ? 2.493 -6.021 -14.551 1.00 96.69 163 PHE A CA 1
ATOM 1277 C C . PHE A 1 163 ? 2.047 -4.937 -15.554 1.00 96.69 163 PHE A C 1
ATOM 1279 O O . PHE A 1 163 ? 1.971 -5.225 -16.750 1.00 96.69 163 PHE A O 1
ATOM 1286 N N . GLY A 1 164 ? 1.705 -3.724 -15.103 1.00 95.62 164 GLY A N 1
ATOM 1287 C CA . GLY A 1 164 ? 1.239 -2.633 -15.967 1.00 95.62 164 GLY A CA 1
ATOM 1288 C C . GLY A 1 164 ? -0.124 -2.899 -16.618 1.00 95.62 164 GLY A C 1
ATOM 1289 O O . GLY A 1 164 ? -0.400 -2.420 -17.717 1.00 95.62 164 GLY A O 1
ATOM 1290 N N . LYS A 1 165 ? -0.981 -3.712 -15.988 1.00 96.88 165 LYS A N 1
ATOM 1291 C CA . LYS A 1 165 ? -2.297 -4.078 -16.534 1.00 96.88 165 LYS A CA 1
ATOM 1292 C C . LYS A 1 165 ? -3.371 -3.084 -16.111 1.00 96.88 165 LYS A C 1
ATOM 1294 O O . LYS A 1 165 ? -3.400 -2.617 -14.978 1.00 96.88 165 LYS A O 1
ATOM 1299 N N . THR A 1 166 ? -4.360 -2.886 -16.979 1.00 97.12 166 THR A N 1
ATOM 1300 C CA . THR A 1 166 ? -5.538 -2.041 -16.709 1.00 97.12 166 THR A CA 1
ATOM 1301 C C . THR A 1 166 ? -6.386 -2.519 -15.527 1.00 97.12 166 THR A C 1
ATOM 1303 O O . THR A 1 166 ? -7.124 -1.727 -14.951 1.00 97.12 166 THR A O 1
ATOM 1306 N N . THR A 1 167 ? -6.267 -3.794 -15.142 1.00 97.56 167 THR A N 1
ATOM 1307 C CA . THR A 1 167 ? -6.907 -4.380 -13.953 1.00 97.56 167 THR A CA 1
ATOM 1308 C C . THR A 1 167 ? -6.148 -4.109 -12.650 1.00 97.56 167 THR A C 1
ATOM 1310 O O . THR A 1 167 ? -6.527 -4.645 -11.610 1.00 97.56 167 THR A O 1
ATOM 1313 N N . GLY A 1 168 ? -5.051 -3.349 -12.700 1.00 97.00 168 GLY A N 1
ATOM 1314 C CA . GLY A 1 168 ? -4.338 -2.873 -11.520 1.00 97.00 168 GLY A CA 1
ATOM 1315 C C . GLY A 1 168 ? -5.141 -1.846 -10.722 1.00 97.00 168 GLY A C 1
ATOM 1316 O O . GLY A 1 168 ? -6.072 -1.228 -11.247 1.00 97.00 168 GLY A O 1
ATOM 1317 N N . CYS A 1 169 ? -4.788 -1.654 -9.450 1.00 95.69 169 CYS A N 1
ATOM 1318 C CA . CYS A 1 169 ? -5.460 -0.692 -8.568 1.00 95.69 169 CYS A CA 1
ATOM 1319 C C . CYS A 1 169 ? -5.380 0.761 -9.082 1.00 95.69 169 CYS A C 1
ATOM 1321 O O . CYS A 1 169 ? -6.312 1.536 -8.863 1.00 95.69 169 CYS A O 1
ATOM 1323 N N . CYS A 1 170 ? -4.342 1.089 -9.856 1.00 95.06 170 CYS A N 1
ATOM 1324 C CA . CYS A 1 170 ? -4.121 2.370 -10.532 1.00 95.06 170 CYS A CA 1
ATOM 1325 C C . CYS A 1 170 ? -4.167 2.231 -12.063 1.00 95.06 170 CYS A C 1
ATOM 1327 O O . CYS A 1 170 ? -3.641 3.077 -12.788 1.00 95.06 170 CYS A O 1
ATOM 1329 N N . ARG A 1 171 ? -4.797 1.165 -12.578 1.00 95.69 171 ARG A N 1
ATOM 1330 C CA . ARG A 1 171 ? -4.890 0.851 -14.016 1.00 95.69 171 ARG A CA 1
ATOM 1331 C C . ARG A 1 171 ? -3.526 0.664 -14.699 1.00 95.69 171 ARG A C 1
ATOM 1333 O O . ARG A 1 171 ? -3.397 0.945 -15.892 1.00 95.69 171 ARG A O 1
ATOM 1340 N N . GLY A 1 172 ? -2.523 0.191 -13.963 1.00 94.12 172 GLY A N 1
ATOM 1341 C CA . GLY A 1 172 ? -1.185 -0.097 -14.484 1.00 94.12 172 GLY A CA 1
ATOM 1342 C C . GLY A 1 172 ? -0.302 1.137 -14.676 1.00 94.12 172 GLY A C 1
ATOM 1343 O O . GLY A 1 172 ? 0.739 1.028 -15.319 1.00 94.12 172 GLY A O 1
ATOM 1344 N N . GLN A 1 173 ? -0.724 2.307 -14.184 1.00 93.69 173 GLN A N 1
ATOM 1345 C CA . GLN A 1 173 ? 0.018 3.568 -14.302 1.00 93.69 173 GLN A CA 1
ATOM 1346 C C . GLN A 1 173 ? 0.898 3.869 -13.084 1.00 93.69 173 GLN A C 1
ATOM 1348 O O . GLN A 1 173 ? 1.842 4.647 -13.192 1.00 93.69 173 GLN A O 1
ATOM 1353 N N . GLY A 1 174 ? 0.586 3.284 -11.928 1.00 93.00 174 GLY A N 1
ATOM 1354 C CA . GLY A 1 174 ? 1.329 3.499 -10.691 1.00 93.00 174 GLY A CA 1
ATOM 1355 C C . GLY A 1 174 ? 2.581 2.626 -10.585 1.00 93.00 174 GLY A C 1
ATOM 1356 O O . GLY A 1 174 ? 3.592 3.035 -10.007 1.00 93.00 174 GLY A O 1
ATOM 1357 N N . GLY A 1 175 ? 2.541 1.432 -11.181 1.00 93.44 175 GLY A N 1
ATOM 1358 C CA . GLY A 1 175 ? 3.658 0.491 -11.152 1.00 93.44 175 GLY A CA 1
ATOM 1359 C C . GLY A 1 175 ? 4.059 0.120 -9.722 1.00 93.44 175 GLY A C 1
ATOM 1360 O O . GLY A 1 175 ? 3.218 0.010 -8.836 1.00 93.44 175 GLY A O 1
ATOM 1361 N N . SER A 1 176 ? 5.356 -0.085 -9.480 1.00 94.44 176 SER A N 1
ATOM 1362 C CA . SER A 1 176 ? 5.847 -0.573 -8.183 1.00 94.44 176 SER A CA 1
ATOM 1363 C C . SER A 1 176 ? 5.902 0.460 -7.058 1.00 94.44 176 SER A C 1
ATOM 1365 O O . SER A 1 176 ? 6.159 0.050 -5.933 1.00 94.44 176 SER A O 1
ATOM 1367 N N . MET A 1 177 ? 5.786 1.759 -7.323 1.00 95.38 177 MET A N 1
ATOM 1368 C CA . MET A 1 177 ? 6.018 2.780 -6.286 1.00 95.38 177 MET A CA 1
ATOM 1369 C C . MET A 1 177 ? 4.772 3.589 -5.934 1.00 95.38 177 MET A C 1
ATOM 1371 O O . MET A 1 177 ? 4.850 4.418 -5.033 1.00 95.38 177 MET A O 1
ATOM 1375 N N . HIS A 1 178 ? 3.668 3.394 -6.661 1.00 95.50 178 HIS A N 1
ATOM 1376 C CA . HIS A 1 178 ? 2.460 4.209 -6.544 1.00 95.50 178 HIS A CA 1
ATOM 1377 C C . HIS A 1 178 ? 1.194 3.343 -6.534 1.00 95.50 178 HIS A C 1
ATOM 1379 O O . HIS A 1 178 ? 0.316 3.475 -7.392 1.00 95.50 178 HIS A O 1
ATOM 1385 N N . MET A 1 179 ? 1.084 2.442 -5.562 1.00 95.56 179 MET A N 1
ATOM 1386 C CA . MET A 1 179 ? -0.178 1.767 -5.264 1.00 95.56 179 MET A CA 1
ATOM 1387 C C . MET A 1 179 ? -1.147 2.786 -4.680 1.00 95.56 179 MET A C 1
ATOM 1389 O O . MET A 1 179 ? -0.785 3.520 -3.777 1.00 95.56 179 MET A O 1
ATOM 1393 N N . PHE A 1 180 ? -2.390 2.824 -5.141 1.00 96.25 180 PHE A N 1
ATOM 1394 C CA . PHE A 1 180 ? -3.429 3.694 -4.594 1.00 96.25 180 PHE A CA 1
ATOM 1395 C C . PHE A 1 180 ? -4.755 2.946 -4.588 1.00 96.25 180 PHE A C 1
ATOM 1397 O O . PHE A 1 180 ? -5.081 2.209 -5.519 1.00 96.25 180 PHE A O 1
ATOM 1404 N N . SER A 1 181 ? -5.544 3.131 -3.534 1.00 96.56 181 SER A N 1
ATOM 1405 C CA . SER A 1 181 ? -6.897 2.593 -3.489 1.00 96.56 181 SER A CA 1
ATOM 1406 C C . SER A 1 181 ? -7.791 3.434 -2.593 1.00 96.56 181 SER A C 1
ATOM 1408 O O . SER A 1 181 ? -7.717 3.363 -1.367 1.00 96.56 181 SER A O 1
ATOM 1410 N N . LYS A 1 182 ? -8.698 4.187 -3.223 1.00 94.88 182 LYS A N 1
ATOM 1411 C CA . LYS A 1 182 ? -9.713 4.974 -2.515 1.00 94.88 182 LYS A CA 1
ATOM 1412 C C . LYS A 1 182 ? -10.607 4.099 -1.630 1.00 94.88 182 LYS A C 1
ATOM 1414 O O . LYS A 1 182 ? -10.910 4.486 -0.513 1.00 94.88 182 LYS A O 1
ATOM 1419 N N . GLU A 1 183 ? -11.006 2.929 -2.124 1.00 95.38 183 GLU A N 1
ATOM 1420 C CA . GLU A 1 183 ? -11.883 1.989 -1.407 1.00 95.38 183 GLU A CA 1
ATOM 1421 C C . GLU A 1 183 ? -11.277 1.508 -0.081 1.00 95.38 183 GLU A C 1
ATOM 1423 O O . GLU A 1 183 ? -11.989 1.337 0.904 1.00 95.38 183 GLU A O 1
ATOM 1428 N N . HIS A 1 184 ? -9.954 1.344 -0.044 1.00 96.38 184 HIS A N 1
ATOM 1429 C CA . HIS A 1 184 ? -9.226 0.835 1.119 1.00 96.38 184 HIS A CA 1
ATOM 1430 C C . HIS A 1 184 ? -8.582 1.957 1.950 1.00 96.38 184 HIS A C 1
ATOM 1432 O O . HIS A 1 184 ? -7.773 1.677 2.834 1.00 96.38 184 HIS A O 1
ATOM 1438 N N . ASN A 1 185 ? -8.898 3.225 1.648 1.00 95.88 185 ASN A N 1
ATOM 1439 C CA . ASN A 1 185 ? -8.245 4.412 2.215 1.00 95.88 185 ASN A CA 1
ATOM 1440 C C . ASN A 1 185 ? -6.707 4.351 2.137 1.00 95.88 185 ASN A C 1
ATOM 1442 O O . ASN A 1 185 ? -5.991 4.831 3.015 1.00 95.88 185 ASN A O 1
ATOM 1446 N N . LEU A 1 186 ? -6.182 3.763 1.063 1.00 97.12 186 LEU A N 1
ATOM 1447 C CA . LEU A 1 186 ? -4.759 3.753 0.764 1.00 97.12 186 LEU A CA 1
ATOM 1448 C C . LEU A 1 186 ? -4.450 4.950 -0.137 1.00 97.12 186 LEU A C 1
ATOM 1450 O O . LEU A 1 186 ? -4.712 4.918 -1.341 1.00 97.12 186 LEU A O 1
ATOM 1454 N N . LEU A 1 187 ? -3.891 5.999 0.461 1.00 96.06 187 LEU A N 1
ATOM 1455 C CA . LEU A 1 187 ? -3.453 7.210 -0.241 1.00 96.06 187 LEU A CA 1
ATOM 1456 C C . LEU A 1 187 ? -2.179 6.974 -1.056 1.00 96.06 187 LEU A C 1
ATOM 1458 O O . LEU A 1 187 ? -1.907 7.720 -1.992 1.00 96.06 187 LEU A O 1
ATOM 1462 N N . GLY A 1 188 ? -1.468 5.899 -0.727 1.00 89.19 188 GLY A N 1
ATOM 1463 C CA . GLY A 1 188 ? -0.542 5.240 -1.624 1.00 89.19 188 GLY A CA 1
ATOM 1464 C C . GLY A 1 188 ? 0.929 5.382 -1.296 1.00 89.19 188 GLY A C 1
ATOM 1465 O O . GLY A 1 188 ? 1.295 5.909 -0.241 1.00 89.19 188 GLY A O 1
ATOM 1466 N N . GLY A 1 189 ? 1.751 4.838 -2.192 1.00 92.88 189 GLY A N 1
ATOM 1467 C CA . GLY A 1 189 ? 3.198 4.978 -2.170 1.00 92.88 189 GLY A CA 1
ATOM 1468 C C . GLY A 1 189 ? 3.691 6.189 -2.948 1.00 92.88 189 GLY A C 1
ATOM 1469 O O . GLY A 1 189 ? 3.096 6.650 -3.929 1.00 92.88 189 GLY A O 1
ATOM 1470 N N . PHE A 1 190 ? 4.820 6.701 -2.477 1.00 94.69 190 PHE A N 1
ATOM 1471 C CA . PHE A 1 190 ? 5.465 7.883 -3.020 1.00 94.69 190 PHE A CA 1
ATOM 1472 C C . PHE A 1 190 ? 6.919 7.572 -3.355 1.00 94.69 190 PHE A C 1
ATOM 1474 O O . PHE A 1 190 ? 7.672 7.075 -2.512 1.00 94.69 190 PHE A O 1
ATOM 1481 N N . ALA A 1 191 ? 7.303 7.870 -4.597 1.00 93.00 191 ALA A N 1
ATOM 1482 C CA . ALA A 1 191 ? 8.643 7.617 -5.113 1.00 93.00 191 ALA A CA 1
ATOM 1483 C C . ALA A 1 191 ? 9.683 8.547 -4.474 1.00 93.00 191 ALA A C 1
ATOM 1485 O O . ALA A 1 191 ? 10.819 8.134 -4.235 1.00 93.00 191 ALA A O 1
ATOM 1486 N N . PHE A 1 192 ? 9.302 9.792 -4.167 1.00 93.81 192 PHE A N 1
ATOM 1487 C CA . PHE A 1 192 ? 10.203 10.738 -3.527 1.00 93.81 192 PHE A CA 1
ATOM 1488 C C . PHE A 1 192 ? 10.195 10.584 -2.008 1.00 93.81 192 PHE A C 1
ATOM 1490 O O . PHE A 1 192 ? 9.157 10.529 -1.342 1.00 93.81 192 PHE A O 1
ATOM 1497 N N . ILE A 1 193 ? 11.397 10.553 -1.437 1.00 93.56 193 ILE A N 1
ATOM 1498 C CA . ILE A 1 193 ? 11.585 10.442 0.007 1.00 93.56 193 ILE A CA 1
ATOM 1499 C C . ILE A 1 193 ? 10.990 11.683 0.679 1.00 93.56 193 ILE A C 1
ATOM 1501 O O . ILE A 1 193 ? 11.363 12.812 0.371 1.00 93.56 193 ILE A O 1
ATOM 1505 N N . GLY A 1 194 ? 10.071 11.456 1.616 1.00 93.56 194 GLY A N 1
ATOM 1506 C CA . GLY A 1 194 ? 9.410 12.513 2.380 1.00 93.56 194 GLY A CA 1
ATOM 1507 C C . GLY A 1 194 ? 8.158 13.102 1.727 1.00 93.56 194 GLY A C 1
ATOM 1508 O O . GLY A 1 194 ? 7.436 13.822 2.408 1.00 93.56 194 GLY A O 1
ATOM 1509 N N . GLU A 1 195 ? 7.836 12.759 0.475 1.00 95.25 195 GLU A N 1
ATOM 1510 C CA . GLU A 1 195 ? 6.646 13.268 -0.232 1.00 95.25 195 GLU A CA 1
ATOM 1511 C C . GLU A 1 195 ? 5.333 12.874 0.465 1.00 95.25 195 GLU A C 1
ATOM 1513 O O . GLU A 1 195 ? 4.412 13.681 0.570 1.00 95.25 195 GLU A O 1
ATOM 1518 N N . GLY A 1 196 ? 5.267 11.666 1.030 1.00 95.69 196 GLY A N 1
ATOM 1519 C CA . GLY A 1 196 ? 4.079 11.197 1.745 1.00 95.69 196 GLY A CA 1
ATOM 1520 C C . GLY A 1 196 ? 3.780 11.951 3.051 1.00 95.69 196 GLY A C 1
ATOM 1521 O O . GLY A 1 196 ? 2.637 11.970 3.500 1.00 95.69 196 GLY A O 1
ATOM 1522 N N . ILE A 1 197 ? 4.766 12.615 3.665 1.00 96.69 197 ILE A N 1
ATOM 1523 C CA . ILE A 1 197 ? 4.604 13.302 4.961 1.00 96.69 197 ILE A CA 1
ATOM 1524 C C . ILE A 1 197 ? 3.591 14.462 4.883 1.00 96.69 197 ILE A C 1
ATOM 1526 O O . ILE A 1 197 ? 2.637 14.474 5.674 1.00 96.69 197 ILE A O 1
ATOM 1530 N N . PRO A 1 198 ? 3.726 15.439 3.961 1.00 96.94 198 PRO A N 1
ATOM 1531 C CA . PRO A 1 198 ? 2.727 16.492 3.811 1.00 96.94 198 PRO A CA 1
ATOM 1532 C C . PRO A 1 198 ? 1.369 15.950 3.348 1.00 96.94 198 PRO A C 1
ATOM 1534 O O . PRO A 1 198 ? 0.343 16.475 3.778 1.00 96.94 198 PRO A O 1
ATOM 1537 N N . VAL A 1 199 ? 1.332 14.876 2.548 1.00 96.69 199 VAL A N 1
ATOM 1538 C CA . VAL A 1 199 ? 0.072 14.236 2.127 1.00 96.69 199 VAL A CA 1
ATOM 1539 C C . VAL A 1 199 ? -0.673 13.648 3.327 1.00 96.69 199 VAL A C 1
ATOM 1541 O O . VAL A 1 199 ? -1.855 13.939 3.518 1.00 96.69 199 VAL A O 1
ATOM 1544 N N . ALA A 1 200 ? 0.017 12.887 4.180 1.00 96.44 200 ALA A N 1
ATOM 1545 C CA . ALA A 1 200 ? -0.546 12.338 5.412 1.00 96.44 200 ALA A CA 1
ATOM 1546 C C . ALA A 1 200 ? -1.045 13.450 6.347 1.00 96.44 200 ALA A C 1
ATOM 1548 O O . ALA A 1 200 ? -2.138 13.362 6.905 1.00 96.44 200 ALA A O 1
ATOM 1549 N N . THR A 1 201 ? -0.274 14.534 6.463 1.00 97.69 201 THR A N 1
ATOM 1550 C CA . THR A 1 201 ? -0.634 15.699 7.283 1.00 97.69 201 THR A CA 1
ATOM 1551 C C . THR A 1 201 ? -1.892 16.392 6.750 1.00 97.69 201 THR A C 1
ATOM 1553 O O . THR A 1 201 ? -2.796 16.711 7.522 1.00 97.69 201 THR A O 1
ATOM 1556 N N . GLY A 1 202 ? -1.996 16.576 5.431 1.00 97.38 202 GLY A N 1
ATOM 1557 C CA . GLY A 1 202 ? -3.184 17.128 4.780 1.00 97.38 202 GLY A CA 1
ATOM 1558 C C . GLY A 1 202 ? -4.419 16.238 4.942 1.00 97.38 202 GLY A C 1
ATOM 1559 O O . GLY A 1 202 ? -5.506 16.742 5.228 1.00 97.38 202 GLY A O 1
ATOM 1560 N N . ALA A 1 203 ? -4.258 14.917 4.835 1.00 95.81 203 ALA A N 1
ATOM 1561 C CA . ALA A 1 203 ? -5.335 13.957 5.072 1.00 95.81 203 ALA A CA 1
ATOM 1562 C C . ALA A 1 203 ? -5.831 14.001 6.528 1.00 95.81 203 ALA A C 1
ATOM 1564 O O . ALA A 1 203 ? -7.037 14.091 6.770 1.00 95.81 203 ALA A O 1
ATOM 1565 N N . ALA A 1 204 ? -4.909 14.031 7.495 1.00 95.69 204 ALA A N 1
ATOM 1566 C CA . ALA A 1 204 ? -5.237 14.171 8.911 1.00 95.69 204 ALA A CA 1
ATOM 1567 C C . ALA A 1 204 ? -5.945 15.505 9.209 1.00 95.69 204 ALA A C 1
ATOM 1569 O O . ALA A 1 204 ? -6.959 15.528 9.912 1.00 95.69 204 ALA A O 1
ATOM 1570 N N . PHE A 1 205 ? -5.463 16.612 8.632 1.00 97.25 205 PHE A N 1
ATOM 1571 C CA . PHE A 1 205 ? -6.106 17.920 8.757 1.00 97.25 205 PHE A CA 1
ATOM 1572 C C . PHE A 1 205 ? -7.521 17.916 8.172 1.00 97.25 205 PHE A C 1
ATOM 1574 O O . PHE A 1 205 ? -8.449 18.378 8.830 1.00 97.25 205 PHE A O 1
ATOM 1581 N N . SER A 1 206 ? -7.706 17.350 6.976 1.00 95.12 206 SER A N 1
ATOM 1582 C CA . SER A 1 206 ? -9.016 17.217 6.326 1.00 95.12 206 SER A CA 1
ATOM 1583 C C . SER A 1 206 ? -9.995 16.421 7.193 1.00 95.12 206 SER A C 1
ATOM 1585 O O . SER A 1 206 ? -11.112 16.878 7.434 1.00 95.12 206 SER A O 1
ATOM 1587 N N . SER A 1 207 ? -9.557 15.281 7.739 1.00 93.25 207 SER A N 1
ATOM 1588 C CA . SER A 1 207 ? -10.360 14.465 8.660 1.00 93.25 207 SER A CA 1
ATOM 1589 C C . SER A 1 207 ? -10.784 15.259 9.903 1.00 93.25 207 SER A C 1
ATOM 1591 O O . SER A 1 207 ? -11.966 15.303 10.257 1.00 93.25 207 SER A O 1
ATOM 1593 N N . LYS A 1 208 ? -9.844 15.983 10.527 1.00 94.81 208 LYS A N 1
ATOM 1594 C CA . LYS A 1 208 ? -10.132 16.846 11.681 1.00 94.81 208 LYS A CA 1
ATOM 1595 C C . LYS A 1 208 ? -11.103 17.979 11.329 1.00 94.81 208 LYS A C 1
ATOM 1597 O O . LYS A 1 208 ? -12.071 18.193 12.053 1.00 94.81 208 LYS A O 1
ATOM 1602 N N . TYR A 1 209 ? -10.862 18.683 10.226 1.00 96.25 209 TYR A N 1
ATOM 1603 C CA . TYR A 1 209 ? -11.649 19.838 9.795 1.00 96.25 209 TYR A CA 1
ATOM 1604 C C . TYR A 1 209 ? -13.096 19.457 9.464 1.00 96.25 209 TYR A C 1
ATOM 1606 O O . TYR A 1 209 ? -14.029 20.138 9.889 1.00 96.25 209 TYR A O 1
ATOM 1614 N N . ARG A 1 210 ? -13.301 18.328 8.774 1.00 93.31 210 ARG A N 1
ATOM 1615 C CA . ARG A 1 210 ? -14.641 17.803 8.472 1.00 93.31 210 ARG A CA 1
ATOM 1616 C C . ARG A 1 210 ? -15.439 17.501 9.736 1.00 93.31 210 ARG A C 1
ATOM 1618 O O . ARG A 1 210 ? -16.596 17.900 9.839 1.00 93.31 210 ARG A O 1
ATOM 1625 N N . ARG A 1 211 ? -14.795 16.868 10.719 1.00 91.56 211 ARG A N 1
ATOM 1626 C CA . ARG A 1 211 ? -15.413 16.509 12.001 1.00 91.56 211 ARG A CA 1
ATOM 1627 C C . ARG A 1 211 ? -15.730 17.730 12.868 1.00 91.56 211 ARG A C 1
ATOM 1629 O O . ARG A 1 211 ? -16.813 17.810 13.435 1.00 91.56 211 ARG A O 1
ATOM 1636 N N . GLU A 1 212 ? -14.787 18.661 13.003 1.00 95.38 212 GLU A N 1
ATOM 1637 C CA . GLU A 1 212 ? -14.883 19.751 13.988 1.00 95.38 212 GLU A CA 1
ATOM 1638 C C . GLU A 1 212 ? -15.524 21.028 13.428 1.00 95.38 212 GLU A C 1
ATOM 1640 O O . GLU A 1 212 ? -16.269 21.698 14.142 1.00 95.38 212 GLU A O 1
ATOM 1645 N N . VAL A 1 213 ? -15.263 21.367 12.160 1.00 96.44 213 VAL A N 1
ATOM 1646 C CA . VAL A 1 213 ? -15.716 22.627 11.544 1.00 96.44 213 VAL A CA 1
ATOM 1647 C C . VAL A 1 213 ? -16.944 22.409 10.672 1.00 96.44 213 VAL A C 1
ATOM 1649 O O . VAL A 1 213 ? -17.947 23.097 10.852 1.00 96.44 213 VAL A O 1
ATOM 1652 N N . LEU A 1 214 ? -16.892 21.438 9.754 1.00 94.81 214 LEU A N 1
ATOM 1653 C CA . LEU A 1 214 ? -18.017 21.158 8.850 1.00 94.81 214 LEU A CA 1
ATOM 1654 C C . LEU A 1 214 ? -19.129 20.339 9.518 1.00 94.81 214 LEU A C 1
ATOM 1656 O O . LEU A 1 214 ? -20.241 20.294 8.997 1.00 94.81 214 LEU A O 1
ATOM 1660 N N . LYS A 1 215 ? -18.847 19.732 10.681 1.00 92.50 215 LYS A N 1
ATOM 1661 C CA . LYS A 1 215 ? -19.768 18.862 11.432 1.00 92.50 215 LYS A CA 1
ATOM 1662 C C . LYS A 1 215 ? -20.339 17.731 10.570 1.00 92.50 215 LYS A C 1
ATOM 1664 O O . LYS A 1 215 ? -21.475 17.301 10.767 1.00 92.50 215 LYS A O 1
ATOM 1669 N N . GLU A 1 216 ? -19.549 17.254 9.613 1.00 88.94 216 GLU A N 1
ATOM 1670 C CA . GLU A 1 216 ? -19.901 16.075 8.832 1.00 88.94 216 GLU A CA 1
ATOM 1671 C C . GLU A 1 216 ? -19.843 14.848 9.756 1.00 88.94 216 GLU A C 1
ATOM 1673 O O . GLU A 1 216 ? -18.916 14.737 10.572 1.00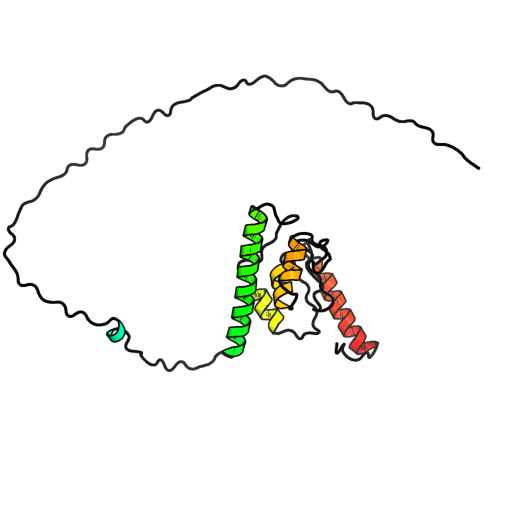 88.94 216 GLU A O 1
ATOM 1678 N N . PRO A 1 217 ? -20.811 13.917 9.666 1.00 75.31 217 PRO A N 1
ATOM 1679 C CA . PRO A 1 217 ? -20.681 12.641 10.352 1.00 75.31 217 PRO A CA 1
ATOM 1680 C C . PRO A 1 217 ? -19.396 11.958 9.870 1.00 75.31 217 PRO A C 1
ATOM 1682 O O . PRO A 1 217 ? -19.040 12.060 8.694 1.00 75.31 217 PRO A O 1
ATOM 1685 N N . ALA A 1 218 ? -18.687 11.275 10.777 1.00 65.56 218 ALA A N 1
ATOM 1686 C CA . ALA A 1 218 ? -17.546 10.449 10.390 1.00 65.56 218 ALA A CA 1
ATOM 1687 C C . ALA A 1 218 ? -17.978 9.548 9.223 1.00 65.56 218 ALA A C 1
ATOM 1689 O O . ALA A 1 218 ? -19.077 8.997 9.275 1.00 65.56 218 ALA A O 1
ATOM 1690 N N . LEU A 1 219 ? -17.1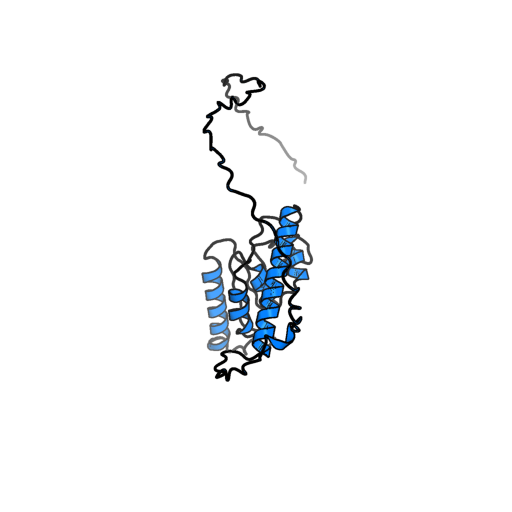67 9.475 8.161 1.00 57.50 219 LEU A N 1
ATOM 1691 C CA . LEU A 1 219 ? -17.480 8.747 6.928 1.00 57.50 219 LEU A CA 1
ATOM 1692 C C . LEU A 1 219 ? -17.665 7.251 7.233 1.00 57.50 219 LEU A C 1
ATOM 1694 O O . LEU A 1 219 ? -16.733 6.462 7.127 1.00 57.50 219 LEU A O 1
ATOM 1698 N N . ILE A 1 220 ? -18.877 6.869 7.631 1.00 39.53 220 ILE A N 1
ATOM 1699 C CA . ILE A 1 220 ? -19.342 5.488 7.702 1.00 39.53 220 ILE A CA 1
ATOM 1700 C C . ILE A 1 220 ? -19.623 5.100 6.251 1.00 39.53 220 ILE A C 1
ATOM 1702 O O . ILE A 1 220 ? -20.656 5.478 5.699 1.00 39.53 220 ILE A O 1
ATOM 1706 N N . THR A 1 221 ? -18.667 4.426 5.610 1.00 36.66 221 THR A N 1
ATOM 1707 C CA . THR A 1 221 ? -18.853 3.830 4.277 1.00 36.66 221 THR A CA 1
ATOM 1708 C C . THR A 1 221 ? -18.414 2.376 4.286 1.00 36.66 221 THR A C 1
ATOM 1710 O O . THR A 1 221 ? -17.313 2.084 4.810 1.00 36.66 221 THR A O 1
#

Foldseek 3Di:
DDDDDDDDDDDDDDDDDDDDDDDDDDDDDDDDDDDDDDDDDDDDDDDDDDDDDDDDPDPPDPPVVVPPPPPPPDPPPDPDDPVLVVQLVVLLVCLQVLLVVLVVCVVVVQFDDDADHPPPPLSVLLVVLVVDDQLDADEDAQHCLSNCVSLPNDSVQSVCLRNLDCSHQVHVPQHRAFHDHPNSNYNGYDHDPPPRVVVSVVVVVVQVCCVPPVVHPRPPD

Organism: Cannabis sativa (NCBI:txid3483)